Protein AF-A0A0Q8EAQ7-F1 (afdb_monomer_lite)

Secondary structure (DSSP, 8-state):
---TTTTS-TTTHHHHHHHHHHHHHHHHHHHHHHHHHHH--EEEESSTT--EEEEPPHHHHHHHHHHHHHHHHHHHHHHHHHHHHHHHHHHHHHHHHHHHHHHHHHHHHHHHHHHHHHHHHHHHHHHHHHHHHHSHHHHHHHHHHHHHHHHHHHHHHHHHHHHHHHHHHHHHHHHHHHHHHHHHHSHHHHHHHHHHHT-SEEEEEEE-STTHHHHHHHHHHTTEEEEEEEEEEEEEEEEEEE-TTS-EEEEEEEEEEEEEEEEE--

Radius of gyration: 62.24 Å; chains: 1; bounding box: 119×48×146 Å

Sequence (266 aa):
MPRLFARLPVSLHGPALKALIALAVLCSFTALILLTVFFNRTESTGHLWWKETKEIPFSERRPYLVACVGSALAAVTFLIGALELVVTRASQRRADQRRRDEAMTALWRQEQEVAEAHQRHQMEQAEAQRRWELSPAGQAARQAEAAEAQWRREVEYAEAQRRHQLEIAQRAEREAGEARLRWEQSTAGQAALAYGRGDRYFSIELLVDGDLAHHLNDIAKAGWLEESVGGRRHKKTAIQRPLDDGSHEVMRETFEYRTYLFRRNV

Foldseek 3Di:
DPLPCLPPDPVCLVVLLVVLQVLLVVLQVLLVVLVVVLPPQWDFDDDDPDTDTDGDDNVVSVVSNVSSVVSNVSSVVSVVNSVSSVVSVVVVVVVVVVVVVVVVVVVVVVVVVVVVVVVVVVVVVVVVVVVCCPDPNVVVVVVVVVVVVVVVVVVVVVVVVVVVVVVVVVVVVVVVVVVVVVLCPALLNVLLVCVVVVHQKDKDKDWPDPCVVVSVVSSVVSQWDWDDKDDKDKDWDWDWDADPVRDTDTDIDIIIIIMTMTGGHD

pLDDT: mean 89.45, std 8.96, range [52.0, 97.56]

Structure (mmCIF, N/CA/C/O backbone):
data_AF-A0A0Q8EAQ7-F1
#
_entry.id   AF-A0A0Q8EAQ7-F1
#
loop_
_atom_site.group_PDB
_atom_site.id
_atom_site.type_symbol
_atom_site.label_atom_id
_atom_site.label_alt_id
_atom_site.label_comp_id
_atom_site.label_asym_id
_atom_site.label_entity_id
_atom_site.label_seq_id
_atom_site.pdbx_PDB_ins_code
_atom_site.Cartn_x
_atom_site.Cartn_y
_atom_site.Cartn_z
_atom_site.occupancy
_atom_site.B_iso_or_equiv
_atom_site.auth_seq_id
_atom_site.auth_comp_id
_atom_site.auth_asym_id
_atom_site.auth_atom_id
_atom_site.pdbx_PDB_model_num
ATOM 1 N N . MET A 1 1 ? 26.805 11.973 -56.424 1.00 52.00 1 MET A N 1
ATOM 2 C CA . MET A 1 1 ? 27.618 10.763 -56.189 1.00 52.00 1 MET A CA 1
ATOM 3 C C . MET A 1 1 ? 26.696 9.551 -56.175 1.00 52.00 1 MET A C 1
ATOM 5 O O . MET A 1 1 ? 25.686 9.609 -55.473 1.00 52.00 1 MET A O 1
ATOM 9 N N . PRO A 1 2 ? 26.945 8.522 -57.004 1.00 56.94 2 PRO A N 1
ATOM 10 C CA . PRO A 1 2 ? 26.161 7.290 -56.987 1.00 56.94 2 PRO A CA 1
ATOM 11 C C . PRO A 1 2 ? 26.288 6.638 -55.607 1.00 56.94 2 PRO A C 1
ATOM 13 O O . PRO A 1 2 ? 27.385 6.304 -55.181 1.00 56.94 2 PRO A O 1
ATOM 16 N N . ARG A 1 3 ? 25.171 6.482 -54.887 1.00 66.81 3 ARG A N 1
ATOM 17 C CA . ARG A 1 3 ? 25.163 5.886 -53.542 1.00 66.81 3 ARG A CA 1
ATOM 18 C C . ARG A 1 3 ? 25.316 4.368 -53.638 1.00 66.81 3 ARG A C 1
ATOM 20 O O . ARG A 1 3 ? 24.339 3.633 -53.494 1.00 66.81 3 ARG A O 1
ATOM 27 N N . LEU A 1 4 ? 26.536 3.902 -53.887 1.00 70.19 4 LEU A N 1
ATOM 28 C CA . LEU A 1 4 ? 26.853 2.478 -54.046 1.00 70.19 4 LEU A CA 1
ATOM 29 C C . LEU A 1 4 ? 26.485 1.661 -52.796 1.00 70.19 4 LEU A C 1
ATOM 31 O O . LEU A 1 4 ? 26.048 0.519 -52.905 1.00 70.19 4 LEU A O 1
ATOM 35 N N . PHE A 1 5 ? 26.556 2.274 -51.612 1.00 71.75 5 PHE A N 1
ATOM 36 C CA . PHE A 1 5 ? 26.286 1.607 -50.335 1.00 71.75 5 PHE A CA 1
ATOM 37 C C . PHE A 1 5 ? 24.862 1.799 -49.788 1.00 71.75 5 PHE A C 1
ATOM 39 O O . PHE A 1 5 ? 24.554 1.300 -48.706 1.00 71.75 5 PHE A O 1
ATOM 46 N N . ALA A 1 6 ? 23.955 2.462 -50.520 1.00 68.25 6 ALA A N 1
ATOM 47 C CA . ALA A 1 6 ? 22.588 2.719 -50.038 1.00 68.25 6 ALA A CA 1
ATOM 48 C C . ALA A 1 6 ? 21.741 1.449 -49.838 1.00 68.25 6 ALA A C 1
ATOM 50 O O . ALA A 1 6 ? 20.752 1.488 -49.111 1.00 68.25 6 ALA A O 1
ATOM 51 N N . ARG A 1 7 ? 22.114 0.334 -50.478 1.00 78.94 7 ARG A N 1
ATOM 52 C CA . ARG A 1 7 ? 21.390 -0.947 -50.405 1.00 78.94 7 ARG A CA 1
ATOM 53 C C . ARG A 1 7 ? 21.986 -1.943 -49.408 1.00 78.94 7 ARG A C 1
ATOM 55 O O . ARG A 1 7 ? 21.438 -3.028 -49.249 1.00 78.94 7 ARG A O 1
ATOM 62 N N . LEU A 1 8 ? 23.097 -1.607 -48.748 1.00 80.81 8 LEU A N 1
ATOM 63 C CA . LEU A 1 8 ? 23.695 -2.500 -47.757 1.00 80.81 8 LEU A CA 1
ATOM 64 C C . LEU A 1 8 ? 22.806 -2.519 -46.493 1.00 80.81 8 LEU A C 1
ATOM 66 O O . LEU A 1 8 ? 22.441 -1.439 -46.016 1.00 80.81 8 LEU A O 1
ATOM 70 N N . PRO A 1 9 ? 22.457 -3.684 -45.915 1.00 84.25 9 PRO A N 1
ATOM 71 C CA . PRO A 1 9 ? 21.703 -3.736 -44.663 1.00 84.25 9 PRO A CA 1
ATOM 72 C C . PRO A 1 9 ? 22.503 -3.121 -43.504 1.00 84.25 9 PRO A C 1
ATOM 74 O O . PRO A 1 9 ? 23.721 -3.289 -43.413 1.00 84.25 9 PRO A O 1
ATOM 77 N N . VAL A 1 10 ? 21.809 -2.426 -42.595 1.00 80.25 10 VAL A N 1
ATOM 78 C CA . VAL A 1 10 ? 22.412 -1.647 -41.489 1.00 80.25 10 VAL A CA 1
ATOM 79 C C . VAL A 1 10 ? 23.309 -2.505 -40.586 1.00 80.25 10 VAL A C 1
ATOM 81 O O . VAL A 1 10 ? 24.336 -2.026 -40.093 1.00 80.25 10 VAL A O 1
ATOM 84 N N . SER A 1 11 ? 22.968 -3.788 -40.427 1.00 85.62 11 SER A N 1
ATOM 85 C CA . SER A 1 11 ? 23.756 -4.777 -39.680 1.00 85.62 11 SER A CA 1
ATOM 86 C C . SER A 1 11 ? 25.169 -4.962 -40.247 1.00 85.62 11 SER A C 1
ATOM 88 O O . SER A 1 11 ? 26.123 -5.122 -39.487 1.00 85.62 11 SER A O 1
ATOM 90 N N . LEU A 1 12 ? 25.333 -4.862 -41.570 1.00 87.81 12 LEU A N 1
ATOM 91 C CA . LEU A 1 12 ? 26.612 -5.067 -42.253 1.00 87.81 12 LEU A CA 1
ATOM 92 C C . LEU A 1 12 ? 27.444 -3.795 -42.389 1.00 87.81 12 LEU A C 1
ATOM 94 O O . LEU A 1 12 ? 28.642 -3.879 -42.652 1.00 87.81 12 LEU A O 1
ATOM 98 N N . HIS A 1 13 ? 26.872 -2.613 -42.147 1.00 86.19 13 HIS A N 1
ATOM 99 C CA . HIS A 1 13 ? 27.626 -1.359 -42.255 1.00 86.19 13 HIS A CA 1
ATOM 100 C C . HIS A 1 13 ? 28.808 -1.295 -41.266 1.00 86.19 13 HIS A C 1
ATOM 102 O O . HIS A 1 13 ? 29.759 -0.552 -41.474 1.00 86.19 13 HIS A O 1
ATOM 108 N N . GLY A 1 14 ? 28.748 -2.026 -40.147 1.00 86.81 14 GLY A N 1
ATOM 109 C CA . GLY A 1 14 ? 29.775 -1.985 -39.097 1.00 86.81 14 GLY A CA 1
ATOM 110 C C . GLY A 1 14 ? 31.016 -2.755 -39.516 1.00 86.81 14 GLY A C 1
ATOM 111 O O . GLY A 1 14 ? 32.093 -2.161 -39.583 1.00 86.81 14 GLY A O 1
ATOM 112 N N . PRO A 1 15 ? 30.852 -4.046 -39.845 1.00 92.62 15 PRO A N 1
ATOM 113 C CA . PRO A 1 15 ? 31.896 -4.843 -40.470 1.00 92.62 15 PRO A CA 1
ATOM 114 C C . PRO A 1 15 ? 32.434 -4.207 -41.758 1.00 92.62 15 PRO A C 1
ATOM 116 O O . PRO A 1 15 ? 33.647 -4.111 -41.909 1.00 92.62 15 PRO A O 1
ATOM 119 N N . ALA A 1 16 ? 31.562 -3.690 -42.635 1.00 91.00 16 ALA A N 1
ATOM 120 C CA . ALA A 1 16 ? 31.977 -3.063 -43.891 1.00 91.00 16 ALA A CA 1
ATOM 121 C C . ALA A 1 16 ? 32.848 -1.817 -43.672 1.00 91.00 16 ALA A C 1
ATOM 123 O O . ALA A 1 16 ? 33.877 -1.674 -44.325 1.00 91.00 16 ALA A O 1
ATOM 124 N N . LEU A 1 17 ? 32.498 -0.948 -42.714 1.00 92.56 17 LEU A N 1
ATOM 125 C CA . LEU A 1 17 ? 33.321 0.217 -42.378 1.00 92.56 17 LEU A CA 1
ATOM 126 C C . LEU A 1 17 ? 34.715 -0.200 -41.892 1.00 92.56 17 LEU A C 1
ATOM 128 O O . LEU A 1 17 ? 35.715 0.352 -42.342 1.00 92.56 17 LEU A O 1
ATOM 132 N N . LYS A 1 18 ? 34.784 -1.191 -40.993 1.00 92.38 18 LYS A N 1
ATOM 133 C CA . LYS A 1 18 ? 36.058 -1.708 -40.473 1.00 92.38 18 LYS A CA 1
ATOM 134 C C . LYS A 1 18 ? 36.907 -2.319 -41.587 1.00 92.38 18 LYS A C 1
ATOM 136 O O . LYS A 1 18 ? 38.102 -2.054 -41.638 1.00 92.38 18 LYS A O 1
ATOM 141 N N . ALA A 1 19 ? 36.288 -3.086 -42.484 1.00 94.69 19 ALA A N 1
ATOM 142 C CA . ALA A 1 19 ? 36.965 -3.695 -43.623 1.00 94.69 19 ALA A CA 1
ATOM 143 C C . ALA A 1 19 ? 37.518 -2.639 -44.590 1.00 94.69 19 ALA A C 1
ATOM 145 O O . ALA A 1 19 ? 38.682 -2.720 -44.965 1.00 94.69 19 ALA A O 1
ATOM 146 N N . LEU A 1 20 ? 36.730 -1.615 -44.938 1.00 93.44 20 LEU A N 1
ATOM 147 C CA . LEU A 1 20 ? 37.176 -0.525 -45.815 1.00 93.44 20 LEU A CA 1
ATOM 148 C C . LEU A 1 20 ? 38.347 0.258 -45.211 1.00 93.44 20 LEU A C 1
ATOM 150 O O . LEU A 1 20 ? 39.316 0.538 -45.910 1.00 93.44 20 LEU A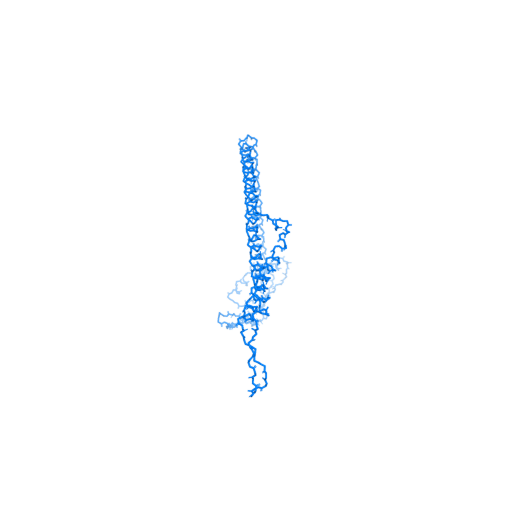 O 1
ATOM 154 N N . ILE A 1 21 ? 38.297 0.567 -43.912 1.00 94.31 21 ILE A N 1
ATOM 155 C CA . ILE A 1 21 ? 39.401 1.249 -43.220 1.00 94.31 21 ILE A CA 1
ATOM 156 C C . ILE A 1 21 ? 40.645 0.352 -43.170 1.00 94.31 21 ILE A C 1
ATOM 158 O O . ILE A 1 21 ? 41.741 0.822 -43.462 1.00 94.31 21 ILE A O 1
ATOM 162 N N . ALA A 1 22 ? 40.492 -0.935 -42.846 1.00 95.12 22 ALA A N 1
ATOM 163 C CA . ALA A 1 22 ? 41.610 -1.876 -42.807 1.00 95.12 22 ALA A CA 1
ATOM 164 C C . ALA A 1 22 ? 42.276 -2.034 -44.184 1.00 95.12 22 ALA A C 1
ATOM 166 O O . ALA A 1 22 ? 43.502 -2.007 -44.275 1.00 95.12 22 ALA A O 1
ATOM 167 N N . LEU A 1 23 ? 41.480 -2.131 -45.255 1.00 95.25 23 LEU A N 1
ATOM 168 C CA . LEU A 1 23 ? 41.977 -2.173 -46.631 1.00 95.25 23 LEU A CA 1
ATOM 169 C C . LEU A 1 23 ? 42.678 -0.870 -47.023 1.00 95.25 23 LEU A C 1
ATOM 171 O O . LEU A 1 23 ? 43.742 -0.923 -47.632 1.00 95.25 23 LEU A O 1
ATOM 175 N N . ALA A 1 24 ? 42.141 0.290 -46.634 1.00 95.81 24 ALA A N 1
ATOM 176 C CA . ALA A 1 24 ? 42.798 1.572 -46.872 1.00 95.81 24 ALA A CA 1
ATOM 177 C C . ALA A 1 24 ? 44.178 1.635 -46.198 1.00 95.81 24 ALA A C 1
ATOM 179 O O . ALA A 1 24 ? 45.159 1.972 -46.854 1.00 95.81 24 ALA A O 1
ATOM 180 N N . VAL A 1 25 ? 44.266 1.246 -44.919 1.00 96.12 25 VAL A N 1
ATOM 181 C CA . VAL A 1 25 ? 45.530 1.206 -44.163 1.00 96.12 25 VAL A CA 1
ATOM 182 C C . VAL A 1 25 ? 46.522 0.235 -44.799 1.00 96.12 25 VAL A C 1
ATOM 184 O O . VAL A 1 25 ? 47.689 0.588 -44.973 1.00 96.12 25 VAL A O 1
ATOM 187 N N . LEU A 1 26 ? 46.065 -0.958 -45.191 1.00 97.19 26 LEU A N 1
ATOM 188 C CA . LEU A 1 26 ? 46.902 -1.949 -45.861 1.00 97.19 26 LEU A CA 1
ATOM 189 C C . LEU A 1 26 ? 47.455 -1.399 -47.182 1.00 97.19 26 LEU A C 1
ATOM 191 O O . LEU A 1 26 ? 48.662 -1.441 -47.393 1.00 97.19 26 LEU A O 1
ATOM 195 N N . CYS A 1 27 ? 46.607 -0.811 -48.030 1.00 96.12 27 CYS A N 1
ATOM 196 C CA . CYS A 1 27 ? 47.028 -0.199 -49.290 1.00 96.12 27 CYS A CA 1
ATOM 197 C C . CYS A 1 27 ? 48.006 0.968 -49.082 1.00 96.12 27 CYS A C 1
ATOM 199 O O . CYS A 1 27 ? 48.979 1.081 -49.827 1.00 96.12 27 CYS A O 1
ATOM 201 N N . SER A 1 28 ? 47.795 1.811 -48.065 1.00 95.19 28 SER A N 1
ATOM 202 C CA . SER A 1 28 ? 48.735 2.882 -47.708 1.00 95.19 28 SER A CA 1
ATOM 203 C C . SER A 1 28 ? 50.090 2.332 -47.258 1.00 95.19 28 SER A C 1
ATOM 205 O O . SER A 1 28 ? 51.129 2.849 -47.668 1.00 95.19 28 SER A O 1
ATOM 207 N N . PHE A 1 29 ? 50.097 1.266 -46.457 1.00 96.50 29 PHE A N 1
ATOM 208 C CA . PHE A 1 29 ? 51.324 0.612 -46.010 1.00 96.50 29 PHE A CA 1
ATOM 209 C C . PHE A 1 29 ? 52.072 -0.054 -47.173 1.00 96.50 29 PHE A C 1
ATOM 211 O O . PHE A 1 29 ? 53.280 0.128 -47.317 1.00 96.50 29 PHE A O 1
ATOM 218 N N . THR A 1 30 ? 51.354 -0.750 -48.059 1.00 95.25 30 THR A N 1
ATOM 219 C CA . THR A 1 30 ? 51.919 -1.319 -49.289 1.00 95.25 30 THR A CA 1
ATOM 220 C C . THR A 1 30 ? 52.513 -0.232 -50.184 1.00 95.25 30 THR A C 1
ATOM 222 O O . THR A 1 30 ? 53.635 -0.391 -50.658 1.00 95.25 30 THR A O 1
ATOM 225 N N . ALA A 1 31 ? 51.818 0.895 -50.374 1.00 94.62 31 ALA A N 1
ATOM 226 C CA . ALA A 1 31 ? 52.345 2.027 -51.134 1.00 94.62 31 ALA A CA 1
ATOM 227 C C . ALA A 1 31 ? 53.654 2.558 -50.525 1.00 94.62 31 ALA A C 1
ATOM 229 O O . ALA A 1 31 ? 54.610 2.804 -51.255 1.00 94.62 31 ALA A O 1
ATOM 230 N N . LEU A 1 32 ? 53.734 2.662 -49.194 1.00 94.94 32 LEU A N 1
ATOM 231 C CA . LEU A 1 32 ? 54.936 3.121 -48.496 1.00 94.94 32 LEU A CA 1
ATOM 232 C C . LEU A 1 32 ? 56.124 2.163 -48.676 1.00 94.94 32 LEU A C 1
ATOM 234 O O . LEU A 1 32 ? 57.232 2.628 -48.930 1.00 94.94 32 LEU A O 1
ATOM 238 N N . ILE A 1 33 ? 55.901 0.845 -48.609 1.00 94.81 33 ILE A N 1
ATOM 239 C CA . ILE A 1 33 ? 56.945 -0.161 -48.881 1.00 94.81 33 ILE A CA 1
ATOM 240 C C . ILE A 1 33 ? 57.416 -0.082 -50.337 1.00 94.81 33 ILE A C 1
ATOM 242 O O . ILE A 1 33 ? 58.610 -0.105 -50.618 1.00 94.81 33 ILE A O 1
ATOM 246 N N . LEU A 1 34 ? 56.489 0.022 -51.289 1.00 93.56 34 LEU A N 1
ATOM 247 C CA . LEU A 1 34 ? 56.844 0.123 -52.706 1.00 93.56 34 LEU A CA 1
ATOM 248 C C . LEU A 1 34 ? 57.635 1.401 -52.995 1.00 93.56 34 LEU A C 1
ATOM 250 O O . LEU A 1 34 ? 58.566 1.388 -53.799 1.00 93.56 34 LEU A O 1
ATOM 254 N N . LEU A 1 35 ? 57.300 2.490 -52.303 1.00 93.31 35 LEU A N 1
ATOM 255 C CA . LEU A 1 35 ? 58.018 3.752 -52.389 1.00 93.31 35 LEU A CA 1
ATOM 256 C C . LEU A 1 35 ? 59.444 3.633 -51.833 1.00 93.31 35 LEU A C 1
ATOM 258 O O . LEU A 1 35 ? 60.382 4.107 -52.473 1.00 93.31 35 LEU A O 1
ATOM 262 N N . THR A 1 36 ? 59.637 2.979 -50.681 1.00 92.50 36 THR A N 1
ATOM 263 C CA . THR A 1 36 ? 60.983 2.761 -50.123 1.00 92.50 36 THR A CA 1
ATOM 264 C C . THR A 1 36 ? 61.827 1.851 -51.013 1.00 92.50 36 THR A C 1
ATOM 266 O O . THR A 1 36 ? 62.991 2.168 -51.252 1.00 92.50 36 THR A O 1
ATOM 269 N N . VAL A 1 37 ? 61.244 0.789 -51.581 1.00 90.69 37 VAL A N 1
ATOM 270 C CA . VAL A 1 37 ? 61.913 -0.080 -52.569 1.00 90.69 37 VAL A CA 1
ATOM 271 C C . VAL A 1 37 ? 62.300 0.706 -53.823 1.00 90.69 37 VAL A C 1
ATOM 273 O O . VAL A 1 37 ? 63.420 0.577 -54.307 1.00 90.69 37 VAL A O 1
ATOM 276 N N . PHE A 1 38 ? 61.419 1.575 -54.322 1.00 91.25 38 PHE A N 1
ATOM 277 C CA . PHE A 1 38 ? 61.702 2.419 -55.483 1.00 91.25 38 PHE A CA 1
ATOM 278 C C . PHE A 1 38 ? 62.863 3.397 -55.242 1.00 91.25 38 PHE A C 1
ATOM 280 O O . PHE A 1 38 ? 63.720 3.586 -56.114 1.00 91.25 38 PHE A O 1
ATOM 287 N N . PHE A 1 39 ? 62.905 4.023 -54.061 1.00 90.88 39 PHE A N 1
ATOM 288 C CA . PHE A 1 39 ? 63.982 4.941 -53.691 1.00 90.88 39 PHE A CA 1
ATOM 289 C C . PHE A 1 39 ? 65.296 4.238 -53.364 1.00 90.88 39 PHE A C 1
ATOM 291 O O . PHE A 1 39 ? 66.339 4.895 -53.409 1.00 90.88 39 PHE A O 1
ATOM 298 N N . ASN A 1 40 ? 65.279 2.932 -53.091 1.00 88.31 40 ASN A N 1
ATOM 299 C CA . ASN A 1 40 ? 66.499 2.177 -52.881 1.00 88.31 40 ASN A CA 1
ATOM 300 C C . ASN A 1 40 ? 67.255 2.033 -54.211 1.00 88.31 40 ASN A C 1
ATOM 302 O O . ASN A 1 40 ? 66.851 1.306 -55.119 1.00 88.31 40 ASN A O 1
ATOM 306 N N . ARG A 1 41 ? 68.323 2.821 -54.372 1.00 79.75 41 ARG A N 1
ATOM 307 C CA . ARG A 1 41 ? 69.061 2.919 -55.642 1.00 79.75 41 ARG A CA 1
ATOM 308 C C . ARG A 1 41 ? 70.117 1.832 -55.802 1.00 79.75 41 ARG A C 1
ATOM 310 O O . ARG A 1 41 ? 70.576 1.612 -56.921 1.00 79.75 41 ARG A O 1
ATOM 317 N N . THR A 1 42 ? 70.495 1.191 -54.704 1.00 80.50 42 THR A N 1
ATOM 318 C CA . THR A 1 42 ? 71.638 0.292 -54.637 1.00 80.50 42 THR A CA 1
ATOM 319 C C . THR A 1 42 ? 71.247 -1.022 -53.981 1.00 80.50 42 THR A C 1
ATOM 321 O O . THR A 1 42 ? 70.584 -1.057 -52.945 1.00 80.50 42 THR A O 1
ATOM 324 N N . GLU A 1 43 ? 71.694 -2.120 -54.577 1.00 74.69 43 GLU A N 1
ATOM 325 C CA . GLU A 1 43 ? 71.649 -3.432 -53.947 1.00 74.69 43 GLU A CA 1
ATOM 326 C C . GLU A 1 43 ? 73.072 -3.795 -53.527 1.00 74.69 43 GLU A C 1
ATOM 328 O O . GLU A 1 43 ? 74.007 -3.713 -54.327 1.00 74.69 43 GLU A O 1
ATOM 333 N N . SER A 1 44 ? 73.253 -4.138 -52.251 1.00 67.38 44 SER A N 1
ATOM 334 C CA . SER A 1 44 ? 74.539 -4.614 -51.744 1.00 67.38 44 SER A CA 1
ATOM 335 C C . SER A 1 44 ? 74.434 -6.111 -51.490 1.00 67.38 44 SER A C 1
ATOM 337 O O . SER A 1 44 ? 73.807 -6.546 -50.526 1.00 67.38 44 SER A O 1
ATOM 339 N N . THR A 1 45 ? 75.035 -6.902 -52.376 1.00 63.84 45 THR A N 1
ATOM 340 C CA . THR A 1 45 ? 75.085 -8.363 -52.250 1.00 63.84 45 THR A CA 1
ATOM 341 C C . THR A 1 45 ? 76.493 -8.789 -51.827 1.00 63.84 45 THR A C 1
ATOM 343 O O . THR A 1 45 ? 77.488 -8.238 -52.301 1.00 63.84 45 THR A O 1
ATOM 346 N N . GLY A 1 46 ? 76.583 -9.712 -50.860 1.00 54.31 46 GLY A N 1
ATOM 347 C CA . GLY A 1 46 ? 77.852 -10.254 -50.352 1.00 54.31 46 GLY A CA 1
ATOM 348 C C . GLY A 1 46 ? 77.915 -10.444 -48.828 1.00 54.31 46 GLY A C 1
ATOM 349 O O . GLY A 1 46 ? 77.302 -9.698 -48.059 1.00 54.31 46 GLY A O 1
ATOM 350 N N . HIS A 1 47 ? 78.678 -11.445 -48.371 1.00 57.97 47 HIS A N 1
ATOM 351 C CA . HIS A 1 47 ? 78.955 -11.682 -46.949 1.00 57.97 47 HIS A CA 1
ATOM 352 C C . HIS A 1 47 ? 80.027 -10.711 -46.441 1.00 57.97 47 HIS A C 1
ATOM 354 O O . HIS A 1 47 ? 81.141 -10.753 -46.948 1.00 57.97 47 HIS A O 1
ATOM 360 N N . LEU A 1 48 ? 79.658 -9.882 -45.448 1.00 59.62 48 LEU A N 1
ATOM 361 C CA . LEU A 1 48 ? 80.396 -8.948 -44.556 1.00 59.62 48 LEU A CA 1
ATOM 362 C C . LEU A 1 48 ? 81.684 -8.226 -45.031 1.00 59.62 48 LEU A C 1
ATOM 364 O O . LEU A 1 48 ? 81.868 -7.078 -44.646 1.00 59.62 48 LEU A O 1
ATOM 368 N N . TRP A 1 49 ? 82.538 -8.820 -45.859 1.00 54.38 49 TRP A N 1
ATOM 369 C CA . TRP A 1 49 ? 83.887 -8.353 -46.195 1.00 54.38 49 TRP A CA 1
ATOM 370 C C . TRP A 1 49 ? 84.086 -8.090 -47.701 1.00 54.38 49 TRP A C 1
ATOM 372 O O . TRP A 1 49 ? 85.037 -7.413 -48.071 1.00 54.38 49 TRP A O 1
ATOM 382 N N . TRP A 1 50 ? 83.180 -8.569 -48.566 1.00 64.06 50 TRP A N 1
ATOM 383 C CA . TRP A 1 50 ? 83.196 -8.337 -50.020 1.00 64.06 50 TRP A CA 1
ATOM 384 C C . TRP A 1 50 ? 81.783 -7.976 -50.487 1.00 64.06 50 TRP A C 1
ATOM 386 O O . TRP A 1 50 ? 81.017 -8.847 -50.895 1.00 64.06 50 TRP A O 1
ATOM 396 N N . LYS A 1 51 ? 81.391 -6.705 -50.345 1.00 61.62 51 LYS A N 1
ATOM 397 C CA . LYS A 1 51 ? 80.093 -6.220 -50.837 1.00 61.62 51 LYS A CA 1
ATOM 398 C C . LYS A 1 51 ? 80.275 -5.559 -52.195 1.00 61.62 51 LYS A C 1
ATOM 400 O O . LYS A 1 51 ? 80.934 -4.526 -52.291 1.00 61.62 51 LYS A O 1
ATOM 405 N N . GLU A 1 52 ? 79.666 -6.135 -53.223 1.00 70.19 52 GLU A N 1
ATOM 406 C CA . GLU A 1 52 ? 79.546 -5.491 -54.527 1.00 70.19 52 GLU A CA 1
ATOM 407 C C . GLU A 1 52 ? 78.282 -4.621 -54.502 1.00 70.19 52 GLU A C 1
ATOM 409 O O . GLU A 1 52 ? 77.186 -5.105 -54.204 1.00 70.19 52 GLU A O 1
ATOM 414 N N . THR A 1 53 ? 78.438 -3.318 -54.746 1.00 75.75 53 THR A N 1
ATOM 415 C CA . THR A 1 53 ? 77.303 -2.390 -54.842 1.00 75.75 53 THR A CA 1
ATOM 416 C C . THR A 1 53 ? 76.926 -2.258 -56.309 1.00 75.75 53 THR A C 1
ATOM 418 O O . THR A 1 53 ? 77.704 -1.704 -57.085 1.00 75.75 53 THR A O 1
ATOM 421 N N . LYS A 1 54 ? 75.747 -2.756 -56.696 1.00 82.06 54 LYS A N 1
ATOM 422 C CA . LYS A 1 54 ? 75.210 -2.577 -58.053 1.00 82.06 54 LYS A CA 1
ATOM 423 C C . LYS A 1 54 ? 74.104 -1.528 -58.039 1.00 82.06 54 LYS A C 1
ATOM 425 O O . LYS A 1 54 ? 73.227 -1.546 -57.172 1.00 82.06 54 LYS A O 1
ATOM 430 N N . GLU A 1 55 ? 74.157 -0.599 -58.992 1.00 84.94 55 GLU A N 1
ATOM 431 C CA . GLU A 1 55 ? 73.059 0.335 -59.235 1.00 84.94 55 GLU A CA 1
ATOM 432 C C . GLU A 1 55 ? 71.955 -0.369 -60.025 1.00 84.94 55 GLU A C 1
ATOM 434 O O . GLU A 1 55 ? 72.191 -0.901 -61.109 1.00 84.94 55 GLU A O 1
ATOM 439 N N . ILE A 1 56 ? 70.736 -0.358 -59.490 1.00 85.62 56 ILE A N 1
ATOM 440 C CA . ILE A 1 56 ? 69.581 -0.974 -60.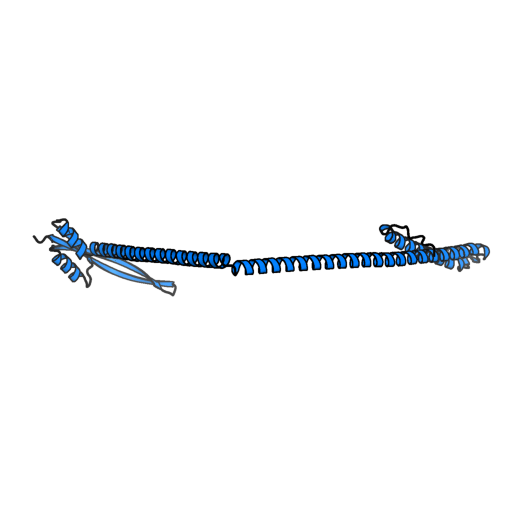155 1.00 85.62 56 ILE A CA 1
ATOM 441 C C . ILE A 1 56 ? 69.118 -0.035 -61.279 1.00 85.62 56 ILE A C 1
ATOM 443 O O . ILE A 1 56 ? 68.836 1.135 -60.998 1.00 85.62 56 ILE A O 1
ATOM 447 N N . PRO A 1 57 ? 68.968 -0.465 -62.543 1.00 89.38 57 PRO A N 1
ATOM 448 C CA . PRO A 1 57 ? 68.518 0.425 -63.609 1.00 89.38 57 PRO A CA 1
ATOM 449 C C . PRO A 1 57 ? 67.084 0.926 -63.364 1.00 89.38 57 PRO A C 1
ATOM 451 O O . PRO A 1 57 ? 66.236 0.260 -62.772 1.00 89.38 57 PRO A O 1
ATOM 454 N N . PHE A 1 58 ? 66.777 2.139 -63.828 1.00 86.38 58 PHE A N 1
ATOM 455 C CA . PHE A 1 58 ? 65.468 2.762 -63.590 1.00 86.38 58 PHE A CA 1
ATOM 456 C C . PHE A 1 58 ? 64.295 1.969 -64.199 1.00 86.38 58 PHE A C 1
ATOM 458 O O . PHE A 1 58 ? 63.198 1.979 -63.648 1.00 86.38 58 PHE A O 1
ATOM 465 N N . SER A 1 59 ? 64.502 1.276 -65.325 1.00 90.62 59 SER A N 1
ATOM 466 C CA . SER A 1 59 ? 63.493 0.415 -65.972 1.00 90.62 59 SER A CA 1
ATOM 467 C C . SER A 1 59 ? 62.948 -0.670 -65.048 1.00 90.62 59 SER A C 1
ATOM 469 O O . SER A 1 59 ? 61.746 -0.915 -65.066 1.00 90.62 59 SER A O 1
ATOM 471 N N . GLU A 1 60 ? 63.798 -1.252 -64.205 1.00 89.50 60 GLU A N 1
ATOM 472 C CA . GLU A 1 60 ? 63.414 -2.286 -63.237 1.00 89.50 60 GLU A CA 1
ATOM 473 C C . GLU A 1 60 ? 62.694 -1.699 -62.018 1.00 89.50 60 GLU A C 1
ATOM 475 O O . GLU A 1 60 ? 61.898 -2.377 -61.375 1.00 89.50 60 GLU A O 1
ATOM 480 N N . ARG A 1 61 ? 62.907 -0.408 -61.731 1.00 88.69 61 ARG A N 1
ATOM 481 C CA . ARG A 1 61 ? 62.265 0.295 -60.612 1.00 88.69 61 ARG A CA 1
ATOM 482 C C . ARG A 1 61 ? 60.879 0.857 -60.956 1.00 88.69 61 ARG A C 1
ATOM 484 O O . ARG A 1 61 ? 60.029 0.984 -60.076 1.00 88.69 61 ARG A O 1
ATOM 491 N N . ARG A 1 62 ? 60.609 1.160 -62.234 1.00 91.94 62 ARG A N 1
ATOM 492 C CA . ARG A 1 62 ? 59.327 1.731 -62.708 1.00 91.94 62 ARG A CA 1
ATOM 493 C C . ARG A 1 62 ? 58.070 0.953 -62.275 1.00 91.94 62 ARG A C 1
ATOM 495 O O . ARG A 1 62 ? 57.119 1.620 -61.865 1.00 91.94 62 ARG A O 1
ATOM 502 N N . PRO A 1 63 ? 58.019 -0.394 -62.321 1.00 94.62 63 PRO A N 1
ATOM 503 C CA . PRO A 1 63 ? 56.837 -1.141 -61.891 1.00 94.62 63 PRO A CA 1
ATOM 504 C C . PRO A 1 63 ? 56.434 -0.861 -60.437 1.00 94.62 63 PRO A C 1
ATOM 506 O O . PRO A 1 63 ? 55.244 -0.737 -60.154 1.00 94.62 63 PRO A O 1
ATOM 509 N N . TYR A 1 64 ? 57.402 -0.672 -59.530 1.00 91.12 64 TYR A N 1
ATOM 510 C CA . TYR A 1 64 ? 57.125 -0.353 -58.123 1.00 91.12 64 TYR A CA 1
ATOM 511 C C . TYR A 1 64 ? 56.481 1.024 -57.961 1.00 91.12 64 TYR A C 1
ATOM 513 O O . TYR A 1 64 ? 55.566 1.180 -57.156 1.00 91.12 64 TYR A O 1
ATOM 521 N N . LEU A 1 65 ? 56.893 2.009 -58.765 1.00 91.56 65 LEU A N 1
ATOM 522 C CA . LEU A 1 65 ? 56.276 3.335 -58.763 1.00 91.56 65 LEU A CA 1
ATOM 523 C C . LEU A 1 65 ? 54.824 3.278 -59.257 1.00 91.56 65 LEU A C 1
ATOM 525 O O . LEU A 1 65 ? 53.940 3.868 -58.638 1.00 91.56 65 LEU A O 1
ATOM 529 N N . VAL A 1 66 ? 54.558 2.533 -60.335 1.00 95.00 66 VAL A N 1
ATOM 530 C CA . VAL A 1 66 ? 53.193 2.348 -60.859 1.00 95.00 66 VAL A CA 1
ATOM 531 C C . VAL A 1 66 ? 52.311 1.632 -59.833 1.00 95.00 66 VAL A C 1
ATOM 533 O O . VAL A 1 66 ? 51.200 2.084 -59.556 1.00 95.00 66 VAL A O 1
ATOM 536 N N . ALA A 1 67 ? 52.816 0.564 -59.208 1.00 93.12 67 ALA A N 1
ATOM 537 C CA . ALA A 1 67 ? 52.107 -0.156 -58.153 1.00 93.12 67 ALA A CA 1
ATOM 538 C C . ALA A 1 67 ? 51.874 0.713 -56.901 1.00 93.12 67 ALA A C 1
ATOM 540 O O . ALA A 1 67 ? 50.812 0.623 -56.282 1.00 93.12 67 ALA A O 1
ATOM 541 N N . CYS A 1 68 ? 52.819 1.594 -56.554 1.00 93.88 68 CYS A N 1
ATOM 542 C CA . CYS A 1 68 ? 52.676 2.568 -55.472 1.00 93.88 68 CYS A CA 1
ATOM 543 C C . CYS A 1 68 ? 51.530 3.546 -55.756 1.00 93.88 68 CYS A C 1
ATOM 545 O O . CYS A 1 68 ? 50.655 3.727 -54.909 1.00 93.88 68 CYS A O 1
ATOM 547 N N . VAL A 1 69 ? 51.492 4.139 -56.954 1.00 94.94 69 VAL A N 1
ATOM 548 C CA . VAL A 1 69 ? 50.412 5.053 -57.362 1.00 94.94 69 VAL A CA 1
ATOM 549 C C . VAL A 1 69 ? 49.065 4.328 -57.380 1.00 94.94 69 VAL A C 1
ATOM 551 O O . VAL A 1 69 ? 48.091 4.839 -56.830 1.00 94.94 69 VAL A O 1
ATOM 554 N N . GLY A 1 70 ? 49.008 3.114 -57.937 1.00 95.75 70 GLY A N 1
ATOM 555 C CA . GLY A 1 70 ? 47.793 2.295 -57.935 1.00 95.75 70 GLY A CA 1
ATOM 556 C C . GLY A 1 70 ? 47.286 1.986 -56.521 1.00 95.75 70 GLY A C 1
ATOM 557 O O . GLY A 1 70 ? 46.101 2.155 -56.237 1.00 95.75 70 GLY A O 1
ATOM 558 N N . SER A 1 71 ? 48.189 1.616 -55.609 1.00 94.25 71 SER A N 1
ATOM 559 C CA . SER A 1 71 ? 47.858 1.335 -54.204 1.00 94.25 71 SER A CA 1
ATOM 560 C C . SER A 1 71 ? 47.388 2.590 -53.462 1.00 94.25 71 SER A C 1
ATOM 562 O O . SER A 1 71 ? 46.430 2.529 -52.691 1.00 94.25 71 SER A O 1
ATOM 564 N N . ALA A 1 72 ? 48.005 3.745 -53.727 1.00 93.81 72 ALA A N 1
ATOM 565 C CA . ALA A 1 72 ? 47.588 5.020 -53.150 1.00 93.81 72 ALA A CA 1
ATOM 566 C C . ALA A 1 72 ? 46.183 5.428 -53.625 1.00 93.81 72 ALA A C 1
ATOM 568 O O . ALA A 1 72 ? 45.345 5.815 -52.809 1.00 93.81 72 ALA A O 1
ATOM 569 N N . LEU A 1 73 ? 45.891 5.281 -54.921 1.00 95.31 73 LEU A N 1
ATOM 570 C CA . LEU A 1 73 ? 44.557 5.543 -55.468 1.00 95.31 73 LEU A CA 1
ATOM 571 C C . LEU A 1 73 ? 43.507 4.601 -54.864 1.00 95.31 73 LEU A C 1
ATOM 573 O O . LEU A 1 73 ? 42.446 5.065 -54.444 1.00 95.31 73 LEU A O 1
ATOM 577 N N . ALA A 1 74 ? 43.817 3.307 -54.734 1.00 94.81 74 ALA A N 1
ATOM 578 C CA . ALA A 1 74 ? 42.937 2.344 -54.075 1.00 94.81 74 ALA A CA 1
ATOM 579 C C . ALA A 1 74 ? 42.637 2.748 -52.618 1.00 94.81 74 ALA A C 1
ATOM 581 O O . ALA A 1 74 ? 41.471 2.788 -52.219 1.00 94.81 74 ALA A O 1
ATOM 582 N N . ALA A 1 75 ? 43.655 3.152 -51.848 1.00 94.88 75 ALA A N 1
ATOM 583 C CA . ALA A 1 75 ? 43.476 3.626 -50.474 1.00 94.88 75 ALA A CA 1
ATOM 584 C C . ALA A 1 75 ? 42.513 4.825 -50.391 1.00 94.88 75 ALA A C 1
ATOM 586 O O . ALA A 1 75 ? 41.596 4.825 -49.567 1.00 94.88 75 ALA A O 1
ATOM 587 N N . VAL A 1 76 ? 42.659 5.811 -51.284 1.00 95.06 76 VAL A N 1
ATOM 588 C CA . VAL A 1 76 ? 41.754 6.971 -51.349 1.00 95.06 76 VAL A CA 1
ATOM 589 C C . VAL A 1 76 ? 40.322 6.537 -51.673 1.00 95.06 76 VAL A C 1
ATOM 591 O O . VAL A 1 76 ? 39.386 6.998 -51.019 1.00 95.06 76 VAL A O 1
ATOM 594 N N . THR A 1 77 ? 40.123 5.614 -52.620 1.00 93.75 77 THR A N 1
ATOM 595 C CA . THR A 1 77 ? 38.770 5.124 -52.948 1.00 93.75 77 THR A CA 1
ATOM 596 C C . THR A 1 77 ? 38.101 4.400 -51.777 1.00 93.75 77 THR A C 1
ATOM 598 O O . THR A 1 77 ? 36.916 4.623 -51.522 1.00 93.75 77 THR A O 1
ATOM 601 N N . PHE A 1 78 ? 38.850 3.604 -51.003 1.00 94.50 78 PHE A N 1
ATOM 602 C CA . PHE A 1 78 ? 38.323 2.955 -49.801 1.00 94.50 78 PHE A CA 1
ATOM 603 C C . PHE A 1 78 ? 37.948 3.964 -48.709 1.00 94.50 78 PHE A C 1
ATOM 605 O O . PHE A 1 78 ? 36.904 3.808 -48.073 1.00 94.50 78 PHE A O 1
ATOM 612 N N . LEU A 1 79 ? 38.739 5.028 -48.528 1.00 93.25 79 LEU A N 1
ATOM 613 C CA . LEU A 1 79 ? 38.422 6.107 -47.586 1.00 93.25 79 LEU A CA 1
ATOM 614 C C . LEU A 1 79 ? 37.160 6.879 -47.987 1.00 93.25 79 LEU A C 1
ATOM 616 O O . LEU A 1 79 ? 36.323 7.157 -47.128 1.00 93.25 79 LEU A O 1
ATOM 620 N N . ILE A 1 80 ? 36.982 7.177 -49.278 1.00 93.31 80 ILE A N 1
ATOM 621 C CA . ILE A 1 80 ? 35.753 7.806 -49.788 1.00 93.31 80 ILE A CA 1
ATOM 622 C C . ILE A 1 80 ? 34.543 6.903 -49.504 1.00 93.31 80 ILE A C 1
ATOM 624 O O . ILE A 1 80 ? 33.544 7.373 -48.960 1.00 93.31 80 ILE A O 1
ATOM 628 N N . GLY A 1 81 ? 34.649 5.598 -49.782 1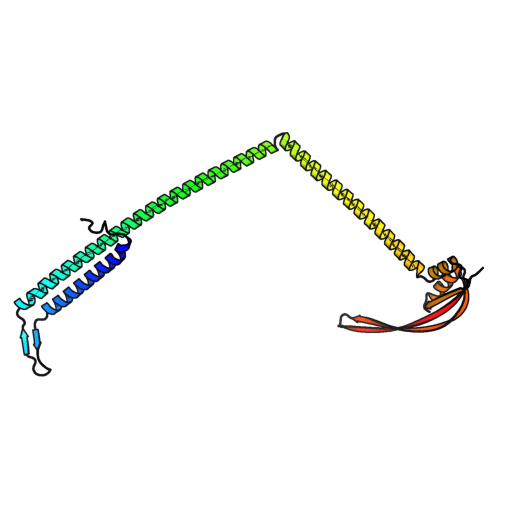.00 90.88 81 GLY A N 1
ATOM 629 C CA . GLY A 1 81 ? 33.585 4.635 -49.476 1.00 90.88 81 GLY A CA 1
ATOM 630 C C . GLY A 1 81 ? 33.255 4.551 -47.979 1.00 90.88 81 GLY A C 1
ATOM 631 O O . GLY A 1 81 ? 32.084 4.512 -47.597 1.00 90.88 81 GLY A O 1
ATOM 632 N N . ALA A 1 82 ? 34.272 4.588 -47.112 1.00 92.06 82 ALA A N 1
ATOM 633 C CA . ALA A 1 82 ? 34.089 4.626 -45.662 1.00 92.06 82 ALA A CA 1
ATOM 634 C C . ALA A 1 82 ? 33.364 5.906 -45.207 1.00 92.06 82 ALA A C 1
ATOM 636 O O . ALA A 1 82 ? 32.446 5.836 -44.384 1.00 92.06 82 ALA A O 1
ATOM 637 N N . LEU A 1 83 ? 33.727 7.064 -45.768 1.00 91.62 83 LEU A N 1
ATOM 638 C CA . LEU A 1 83 ? 33.090 8.345 -45.465 1.00 91.62 83 LEU A CA 1
ATOM 639 C C . LEU A 1 83 ? 31.612 8.360 -45.883 1.00 91.62 83 LEU A C 1
ATOM 641 O O . LEU A 1 83 ? 30.755 8.750 -45.086 1.00 91.62 83 LEU A O 1
ATOM 645 N N . GLU A 1 84 ? 31.288 7.881 -47.088 1.00 90.88 84 GLU A N 1
ATOM 646 C CA . GLU A 1 84 ? 29.896 7.764 -47.548 1.00 90.88 84 GLU A CA 1
ATOM 647 C C . GLU A 1 84 ? 29.054 6.880 -46.615 1.00 90.88 84 GLU A C 1
ATOM 649 O O . GLU A 1 84 ? 27.902 7.207 -46.302 1.00 90.88 84 GLU A O 1
ATOM 654 N N . LEU A 1 85 ? 29.631 5.780 -46.121 1.00 89.56 85 LEU A N 1
ATOM 655 C CA . LEU A 1 85 ? 28.960 4.870 -45.197 1.00 89.56 85 LEU A CA 1
ATOM 656 C C . LEU A 1 85 ? 28.691 5.534 -43.836 1.00 89.56 85 LEU A C 1
ATOM 658 O O . LEU A 1 85 ? 27.614 5.356 -43.262 1.00 89.56 85 LEU A O 1
ATOM 662 N N . VAL A 1 86 ? 29.626 6.347 -43.333 1.00 90.56 86 VAL A N 1
ATOM 663 C CA . VAL A 1 86 ? 29.450 7.130 -42.096 1.00 90.56 86 VAL A CA 1
ATOM 664 C C . VAL A 1 86 ? 28.336 8.167 -42.248 1.00 90.56 86 VAL A C 1
ATOM 666 O O . VAL A 1 86 ? 27.455 8.244 -41.388 1.00 90.56 86 VAL A O 1
ATOM 669 N N . VAL A 1 87 ? 28.322 8.924 -43.348 1.00 89.00 87 VAL A N 1
ATOM 670 C CA . VAL A 1 87 ? 27.278 9.930 -43.618 1.00 89.00 87 VAL A CA 1
ATOM 671 C C . VAL A 1 87 ? 25.906 9.269 -43.747 1.00 89.00 87 VAL A C 1
ATOM 673 O O . VAL A 1 87 ? 24.929 9.738 -43.157 1.00 89.00 87 VAL A O 1
ATOM 676 N N . THR A 1 88 ? 25.832 8.135 -44.447 1.00 87.44 88 THR A N 1
ATOM 677 C CA . THR A 1 88 ? 24.588 7.370 -44.603 1.00 87.44 88 THR A CA 1
ATOM 678 C C . THR A 1 88 ? 24.065 6.902 -43.245 1.00 87.44 88 THR A C 1
ATOM 680 O O . THR A 1 88 ? 22.903 7.152 -42.920 1.00 87.44 88 THR A O 1
ATOM 683 N N . ARG A 1 89 ? 24.927 6.338 -42.392 1.00 85.75 89 ARG A N 1
ATOM 684 C CA . ARG A 1 89 ? 24.569 5.940 -41.019 1.00 85.75 89 ARG A CA 1
ATOM 685 C C . ARG A 1 89 ? 24.090 7.103 -40.163 1.00 85.75 89 ARG A C 1
ATOM 687 O O . ARG A 1 89 ? 23.112 6.960 -39.434 1.00 85.75 89 ARG A O 1
ATOM 694 N N . ALA A 1 90 ? 24.764 8.247 -40.240 1.00 86.75 90 ALA A N 1
ATOM 695 C CA . ALA A 1 90 ? 24.367 9.438 -39.500 1.00 86.75 90 ALA A CA 1
ATOM 696 C C . ALA A 1 90 ? 22.983 9.938 -39.947 1.00 86.75 90 ALA A C 1
ATOM 698 O O . ALA A 1 90 ? 22.156 10.289 -39.107 1.00 86.75 90 ALA A O 1
ATOM 699 N N . SER A 1 91 ? 22.704 9.915 -41.254 1.00 88.00 91 SER A N 1
ATOM 700 C CA . SER A 1 91 ? 21.398 10.306 -41.795 1.00 88.00 91 SER A CA 1
ATOM 701 C C . SER A 1 91 ? 20.272 9.355 -41.374 1.00 88.00 91 SER A C 1
ATOM 703 O O . SER A 1 91 ? 19.212 9.820 -40.961 1.00 88.00 91 SER A O 1
ATOM 705 N N . GLN A 1 92 ? 20.524 8.041 -41.386 1.00 86.62 92 GLN A N 1
ATOM 706 C CA . GLN A 1 92 ? 19.563 7.027 -40.944 1.00 86.62 92 GLN A CA 1
ATOM 707 C C . GLN A 1 92 ? 19.257 7.166 -39.454 1.00 86.62 92 GLN A C 1
ATOM 709 O O . GLN A 1 92 ? 18.093 7.239 -39.081 1.00 86.62 92 GLN A O 1
ATOM 714 N N . ARG A 1 93 ? 20.284 7.337 -38.609 1.00 87.56 93 ARG A N 1
ATOM 715 C CA . ARG A 1 93 ? 20.092 7.569 -37.168 1.00 87.56 93 ARG A CA 1
ATOM 716 C C . ARG A 1 93 ? 19.232 8.796 -36.881 1.00 87.56 93 ARG A C 1
ATOM 718 O O . ARG A 1 93 ? 18.382 8.734 -36.005 1.00 87.56 93 ARG A O 1
ATOM 725 N N . ARG A 1 94 ? 19.421 9.892 -37.625 1.00 89.19 94 ARG A N 1
ATOM 726 C CA . ARG A 1 94 ? 18.589 11.099 -37.483 1.00 89.19 94 ARG A CA 1
ATOM 727 C C . ARG A 1 94 ? 17.142 10.857 -37.911 1.00 89.19 94 ARG A C 1
ATOM 729 O O . ARG A 1 94 ? 16.235 11.370 -37.268 1.00 89.19 94 ARG A O 1
ATOM 736 N N . ALA A 1 95 ? 16.917 10.095 -38.982 1.00 89.19 95 ALA A N 1
ATOM 737 C CA . ALA A 1 95 ? 15.568 9.739 -39.420 1.00 89.19 95 ALA A CA 1
ATOM 738 C C . ALA A 1 95 ? 14.864 8.829 -38.400 1.00 89.19 95 ALA A C 1
ATOM 740 O O . ALA A 1 95 ? 13.703 9.061 -38.077 1.00 89.19 95 ALA A O 1
ATOM 741 N N . ASP A 1 96 ? 15.579 7.849 -37.847 1.00 88.50 96 ASP A N 1
ATOM 742 C CA . ASP A 1 96 ? 15.057 6.961 -36.807 1.00 88.50 96 ASP A CA 1
ATOM 743 C C . ASP A 1 96 ? 14.772 7.716 -35.505 1.00 88.50 96 ASP A C 1
ATOM 745 O O . ASP A 1 96 ? 13.752 7.467 -34.869 1.00 88.50 96 ASP A O 1
ATOM 749 N N . GLN A 1 97 ? 15.635 8.665 -35.125 1.00 91.12 97 GLN A N 1
ATOM 750 C CA . GLN A 1 97 ? 15.390 9.560 -33.991 1.00 91.12 97 GLN A CA 1
ATOM 751 C C . GLN A 1 97 ? 14.116 10.377 -34.199 1.00 91.12 97 GLN A C 1
ATOM 753 O O . GLN A 1 97 ? 13.238 10.319 -33.352 1.00 91.12 97 GLN A O 1
ATOM 758 N N . ARG A 1 98 ? 13.945 11.022 -35.360 1.00 93.50 98 ARG A N 1
ATOM 759 C CA . ARG A 1 98 ? 12.714 11.772 -35.664 1.00 93.50 98 ARG A CA 1
ATOM 760 C C . ARG A 1 98 ? 11.464 10.904 -35.586 1.00 93.50 98 ARG A C 1
ATOM 762 O O . ARG A 1 98 ? 10.492 11.316 -34.976 1.00 93.50 98 ARG A O 1
ATOM 769 N N . ARG A 1 99 ? 11.504 9.686 -36.137 1.00 92.69 99 ARG A N 1
ATOM 770 C CA . ARG A 1 99 ? 10.378 8.741 -36.044 1.00 92.69 99 ARG A CA 1
ATOM 771 C C . ARG A 1 99 ? 10.061 8.363 -34.601 1.00 92.69 99 ARG A C 1
ATOM 773 O O . ARG A 1 99 ? 8.895 8.217 -34.257 1.00 92.69 99 ARG A O 1
ATOM 780 N N . ARG A 1 100 ? 11.086 8.187 -33.761 1.00 91.56 100 ARG A N 1
ATOM 781 C CA . ARG A 1 100 ? 10.901 7.922 -32.328 1.00 91.56 100 ARG A CA 1
ATOM 782 C C . ARG A 1 100 ? 10.322 9.133 -31.611 1.00 91.56 100 ARG A C 1
ATOM 784 O O . ARG A 1 100 ? 9.401 8.955 -30.830 1.00 91.56 100 ARG A O 1
ATOM 791 N N . ASP A 1 101 ? 10.805 10.333 -31.902 1.00 93.62 101 ASP A N 1
ATOM 792 C CA . ASP A 1 101 ? 10.307 11.569 -31.295 1.00 93.62 101 ASP A CA 1
ATOM 793 C C . ASP A 1 101 ? 8.848 11.840 -31.714 1.00 93.62 101 ASP A C 1
ATOM 795 O O . ASP A 1 101 ? 8.003 12.165 -30.881 1.00 93.62 101 ASP A O 1
ATOM 799 N N . GLU A 1 102 ? 8.508 11.620 -32.986 1.00 95.06 102 GLU A N 1
ATOM 800 C CA . GLU A 1 102 ? 7.133 11.678 -33.503 1.00 95.06 102 GLU A CA 1
ATOM 801 C C . GLU A 1 102 ? 6.233 10.626 -32.838 1.00 95.06 102 GLU A C 1
ATOM 803 O O . GLU A 1 102 ? 5.138 10.950 -32.384 1.00 95.06 102 GLU A O 1
ATOM 808 N N . ALA A 1 103 ? 6.702 9.381 -32.705 1.00 94.50 103 ALA A N 1
ATOM 809 C CA . ALA A 1 103 ? 5.954 8.331 -32.015 1.00 94.50 103 ALA A CA 1
ATOM 810 C C . ALA A 1 103 ? 5.746 8.656 -30.527 1.00 94.50 103 ALA A C 1
ATOM 812 O O . ALA A 1 103 ? 4.643 8.499 -30.013 1.00 94.50 103 ALA A O 1
ATOM 813 N N . MET A 1 104 ? 6.777 9.158 -29.844 1.00 94.69 104 MET A N 1
ATOM 814 C CA . MET A 1 104 ? 6.682 9.571 -28.445 1.00 94.69 104 MET A CA 1
ATOM 815 C C . MET A 1 104 ? 5.704 10.731 -28.280 1.00 94.69 104 MET A C 1
ATOM 817 O O . MET A 1 104 ? 4.846 10.676 -27.410 1.00 94.69 104 MET A O 1
ATOM 821 N N . THR A 1 105 ? 5.783 11.769 -29.114 1.00 94.81 105 THR A N 1
ATOM 822 C CA . THR A 1 105 ? 4.845 12.904 -29.036 1.00 94.81 105 THR A CA 1
ATOM 823 C C . THR A 1 105 ? 3.403 12.497 -29.334 1.00 94.81 105 THR A C 1
ATOM 825 O O . THR A 1 105 ? 2.493 13.018 -28.694 1.00 94.81 105 THR A O 1
ATOM 828 N N . ALA A 1 106 ? 3.180 11.548 -30.248 1.00 95.12 106 ALA A N 1
ATOM 829 C CA . ALA A 1 106 ? 1.858 10.975 -30.484 1.00 95.12 106 ALA A CA 1
ATOM 830 C C . ALA A 1 106 ? 1.333 10.218 -29.251 1.00 95.12 106 ALA A C 1
ATOM 832 O O . ALA A 1 106 ? 0.188 10.434 -28.859 1.00 95.12 106 ALA A O 1
ATOM 833 N N . LEU A 1 107 ? 2.176 9.404 -28.603 1.00 96.12 107 LEU A N 1
ATOM 834 C CA . LEU A 1 107 ? 1.823 8.708 -27.360 1.00 96.12 107 LEU A CA 1
ATOM 835 C C . LEU A 1 107 ? 1.496 9.691 -26.230 1.00 96.12 107 LEU A C 1
ATOM 837 O O . LEU A 1 107 ? 0.457 9.557 -25.596 1.00 96.12 107 LEU A O 1
ATOM 841 N N . TRP A 1 108 ? 2.318 10.725 -26.033 1.00 94.12 108 TRP A N 1
ATOM 842 C CA . TRP A 1 108 ? 2.065 11.760 -25.024 1.00 94.12 108 TRP A CA 1
ATOM 843 C C . TRP A 1 108 ? 0.734 12.488 -25.247 1.00 94.12 108 TRP A C 1
ATOM 845 O O . TRP A 1 108 ? 0.016 12.753 -24.286 1.00 94.12 108 TRP A O 1
ATOM 855 N N . ARG A 1 109 ? 0.372 12.793 -26.502 1.00 96.12 109 ARG A N 1
ATOM 856 C CA . ARG A 1 109 ? -0.940 13.386 -26.820 1.00 96.12 109 ARG A CA 1
ATOM 857 C C . ARG A 1 109 ? -2.084 12.430 -26.500 1.00 96.12 109 ARG A C 1
ATOM 859 O O . ARG A 1 109 ? -3.063 12.849 -25.897 1.00 96.12 109 ARG A O 1
ATOM 866 N N . GLN A 1 110 ? -1.939 11.156 -26.854 1.00 95.88 110 GLN A N 1
ATOM 867 C CA . GLN A 1 110 ? -2.945 10.141 -26.554 1.00 95.88 110 GLN A CA 1
ATOM 868 C C . GLN A 1 110 ? -3.145 9.972 -25.040 1.00 95.88 110 GLN A C 1
ATOM 870 O O . GLN A 1 110 ? -4.278 9.892 -24.574 1.00 95.88 110 GLN A O 1
ATOM 875 N N . GLU A 1 111 ? -2.065 9.957 -24.257 1.00 93.81 111 GLU A N 1
ATOM 876 C CA . GLU A 1 111 ? -2.147 9.893 -22.794 1.00 93.81 111 GLU A CA 1
ATOM 877 C C . GLU A 1 111 ? -2.843 11.123 -22.202 1.00 93.81 111 GLU A C 1
ATOM 879 O O . GLU A 1 111 ? -3.670 10.979 -21.301 1.00 93.81 111 GLU A O 1
ATOM 884 N N . GLN A 1 112 ? -2.567 12.319 -22.731 1.00 96.19 112 GLN A N 1
ATOM 885 C CA . GLN A 1 112 ? -3.257 13.541 -22.313 1.00 96.19 112 GLN A CA 1
ATOM 886 C C . GLN A 1 112 ? -4.757 13.487 -22.618 1.00 96.19 112 GLN A C 1
ATOM 888 O O . GLN A 1 112 ? -5.559 13.784 -21.738 1.00 96.19 112 GLN A O 1
ATOM 893 N N . GLU A 1 113 ? -5.152 13.045 -23.814 1.00 96.56 113 GLU A N 1
ATOM 894 C CA . GLU A 1 113 ? -6.566 12.900 -24.182 1.00 96.56 113 GLU A CA 1
ATOM 895 C C . GLU A 1 113 ? -7.298 11.903 -23.270 1.00 96.56 113 GLU A C 1
ATOM 897 O O . GLU A 1 113 ? -8.417 12.167 -22.822 1.00 96.56 113 GLU A O 1
ATOM 902 N N . VAL A 1 114 ? -6.659 10.776 -22.941 1.00 96.81 114 VAL A N 1
ATOM 903 C CA . VAL A 1 114 ? -7.218 9.778 -22.017 1.00 96.81 114 VAL A CA 1
ATOM 904 C C . VAL A 1 114 ? -7.327 10.339 -20.598 1.00 96.81 114 VAL A C 1
ATOM 906 O O . VAL A 1 114 ? -8.351 10.137 -19.941 1.00 96.81 114 VAL A O 1
ATOM 909 N N . ALA A 1 115 ? -6.311 11.062 -20.123 1.00 95.31 115 ALA A N 1
ATOM 910 C CA . ALA A 1 115 ? -6.331 11.691 -18.806 1.00 95.31 115 ALA A CA 1
ATOM 911 C C . ALA A 1 115 ? -7.441 12.748 -18.701 1.00 95.31 115 ALA A C 1
ATOM 913 O O . ALA A 1 115 ? -8.197 12.753 -17.728 1.00 95.31 115 ALA A O 1
ATOM 914 N N . GLU A 1 116 ? -7.600 13.590 -19.725 1.00 97.00 116 GLU A N 1
ATOM 915 C CA . GLU A 1 116 ? -8.682 14.572 -19.790 1.00 97.00 116 GLU A CA 1
ATOM 916 C C . GLU A 1 116 ? -10.060 13.904 -19.822 1.00 97.00 116 GLU A C 1
ATOM 918 O O . GLU A 1 116 ? -10.967 14.328 -19.102 1.00 97.00 116 GLU A O 1
ATOM 923 N N . ALA A 1 117 ? -10.235 12.847 -20.620 1.00 96.12 117 ALA A N 1
ATOM 924 C CA . ALA A 1 117 ? -11.488 12.097 -20.674 1.00 96.12 117 ALA A CA 1
ATOM 925 C C . ALA A 1 117 ? -11.824 11.461 -19.317 1.00 96.12 117 ALA A C 1
ATOM 927 O O . ALA A 1 117 ? -12.966 11.538 -18.858 1.00 96.12 117 ALA A O 1
ATOM 928 N N . HIS A 1 118 ? -10.825 10.889 -18.640 1.00 96.12 118 HIS A N 1
ATOM 929 C CA . HIS A 1 118 ? -10.995 10.321 -17.308 1.00 96.12 118 HIS A CA 1
ATOM 930 C C . HIS A 1 118 ? -11.390 11.389 -16.282 1.00 96.12 118 HIS A C 1
ATOM 932 O O . HIS A 1 118 ? -12.327 11.187 -15.512 1.00 96.12 118 HIS A O 1
ATOM 938 N N . GLN A 1 119 ? -10.734 12.552 -16.310 1.00 96.56 119 GLN A N 1
ATOM 939 C CA . GLN A 1 119 ? -11.055 13.664 -15.420 1.00 96.56 119 GLN A CA 1
ATOM 940 C C . GLN A 1 119 ? -12.474 14.196 -15.659 1.00 96.56 119 GLN A C 1
ATOM 942 O O . GLN A 1 119 ? -13.201 14.448 -14.698 1.00 96.56 119 GLN A O 1
ATOM 947 N N . ARG A 1 120 ? -12.908 14.325 -16.920 1.00 96.94 120 ARG A N 1
ATOM 948 C CA . ARG A 1 120 ? -14.291 14.715 -17.253 1.00 96.94 120 ARG A CA 1
ATOM 949 C C . ARG A 1 120 ? -15.295 13.709 -16.707 1.00 96.94 120 ARG A C 1
ATOM 951 O O . ARG A 1 120 ? -16.243 14.113 -16.044 1.00 96.94 120 ARG A O 1
ATOM 958 N N . HIS A 1 121 ? -15.042 12.417 -16.900 1.00 96.25 121 HIS A N 1
ATOM 959 C CA . HIS A 1 121 ? -15.920 11.372 -16.384 1.00 96.25 121 HIS A CA 1
ATOM 960 C C . HIS A 1 121 ? -16.014 11.391 -14.851 1.00 96.25 121 HIS A C 1
ATOM 962 O O . HIS A 1 121 ? -17.105 11.269 -14.299 1.00 96.25 121 HIS A O 1
ATOM 968 N N . GLN A 1 122 ? -14.897 11.607 -14.148 1.00 96.94 122 GLN A N 1
ATOM 969 C CA . GLN A 1 122 ? -14.904 11.763 -12.691 1.00 96.94 122 GLN A CA 1
ATOM 970 C C . GLN A 1 122 ? -15.712 12.987 -12.242 1.00 96.94 122 GLN A C 1
ATOM 972 O O . GLN A 1 122 ? -16.473 12.896 -11.280 1.00 96.94 122 GLN A O 1
ATOM 977 N N . MET A 1 123 ? -15.576 14.125 -12.933 1.00 96.88 123 MET A N 1
ATOM 978 C CA . MET A 1 123 ? -16.365 15.322 -12.627 1.00 96.88 123 MET A CA 1
ATOM 979 C C . MET A 1 123 ? -17.860 15.087 -12.866 1.00 96.88 123 MET A C 1
ATOM 981 O O . MET A 1 123 ? -18.664 15.437 -12.007 1.00 96.88 123 MET A O 1
ATOM 985 N N . GLU A 1 124 ? -18.236 14.430 -13.965 1.00 97.06 124 GLU A N 1
ATOM 986 C CA . GLU A 1 124 ? -19.629 14.066 -14.254 1.00 97.06 124 GLU A CA 1
ATOM 987 C C . GLU A 1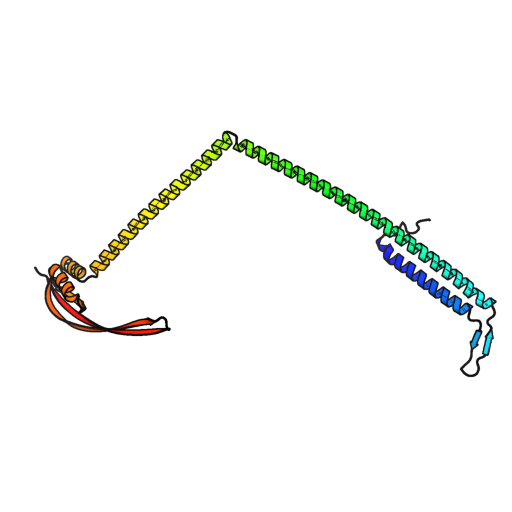 124 ? -20.215 13.132 -13.188 1.00 97.06 124 GLU A C 1
ATOM 989 O O . GLU A 1 124 ? -21.333 13.353 -12.722 1.00 97.06 124 GLU A O 1
ATOM 994 N N . GLN A 1 125 ? -19.458 12.121 -12.751 1.00 96.94 125 GLN A N 1
ATOM 995 C CA . GLN A 1 125 ? -19.871 11.233 -11.662 1.00 96.94 125 GLN A CA 1
ATOM 996 C C . GLN A 1 125 ? -20.032 11.991 -10.341 1.00 96.94 125 GLN A C 1
ATOM 998 O O . GLN A 1 125 ? -21.035 11.816 -9.650 1.00 96.94 125 GLN A O 1
ATOM 1003 N N . ALA A 1 126 ? -19.083 12.868 -10.004 1.00 96.50 126 ALA A N 1
ATOM 1004 C CA . ALA A 1 126 ? -19.147 13.679 -8.794 1.00 96.50 126 ALA A CA 1
ATOM 1005 C C . ALA A 1 126 ? -20.340 14.648 -8.820 1.00 96.50 126 ALA A C 1
ATOM 1007 O O . ALA A 1 126 ? -21.017 14.831 -7.808 1.00 96.50 126 ALA A O 1
ATOM 1008 N N . GLU A 1 127 ? -20.640 15.251 -9.970 1.00 97.25 127 GLU A N 1
ATOM 1009 C CA . GLU A 1 127 ? -21.830 16.082 -10.147 1.00 97.25 127 GLU A CA 1
ATOM 1010 C C . GLU A 1 127 ? -23.120 15.269 -10.047 1.00 97.25 127 GLU A C 1
ATOM 1012 O O . GLU A 1 127 ? -24.056 15.704 -9.375 1.00 97.25 127 GLU A O 1
ATOM 1017 N N . ALA A 1 128 ? -23.181 14.089 -10.668 1.00 96.31 128 ALA A N 1
ATOM 1018 C CA . ALA A 1 128 ? -24.330 13.193 -10.569 1.00 96.31 128 ALA A CA 1
ATOM 1019 C C . ALA A 1 128 ? -24.576 12.759 -9.118 1.00 96.31 128 ALA A C 1
ATOM 1021 O O . ALA A 1 128 ? -25.713 12.802 -8.647 1.00 96.31 128 ALA A O 1
ATOM 1022 N N . GLN A 1 129 ? -23.510 12.433 -8.385 1.00 95.44 129 GLN A N 1
ATOM 1023 C CA . GLN A 1 129 ? -23.581 12.106 -6.968 1.00 95.44 129 GLN A CA 1
ATOM 1024 C C . GLN A 1 129 ? -24.068 13.302 -6.147 1.00 95.44 129 GLN A C 1
ATOM 1026 O O . GLN A 1 129 ? -25.027 13.164 -5.396 1.00 95.44 129 GLN A O 1
ATOM 1031 N N . ARG A 1 130 ? -23.506 14.501 -6.343 1.00 96.19 130 ARG A N 1
ATOM 1032 C CA . ARG A 1 130 ? -23.985 15.722 -5.668 1.00 96.19 130 ARG A CA 1
ATOM 1033 C C . ARG A 1 130 ? -25.456 16.005 -5.968 1.00 96.19 130 ARG A C 1
ATOM 1035 O O . ARG A 1 130 ? -26.205 16.368 -5.067 1.00 96.19 130 ARG A O 1
ATOM 1042 N N . ARG A 1 131 ? -25.895 15.827 -7.218 1.00 97.00 131 ARG A N 1
ATOM 1043 C CA . ARG A 1 131 ? -27.308 15.985 -7.602 1.00 97.00 131 ARG A CA 1
ATOM 1044 C C . ARG A 1 131 ? -28.195 14.966 -6.895 1.00 97.00 131 ARG A C 1
ATOM 1046 O O . ARG A 1 131 ? -29.259 15.341 -6.412 1.00 97.00 131 ARG A O 1
ATOM 1053 N N . TRP A 1 132 ? -27.763 13.710 -6.807 1.00 96.00 132 TRP A N 1
ATOM 1054 C CA . TRP A 1 132 ? -28.485 12.677 -6.069 1.00 96.00 132 TRP A CA 1
ATOM 1055 C C . TRP A 1 132 ? -28.564 13.008 -4.576 1.00 96.00 132 TRP A C 1
ATOM 1057 O O . TRP A 1 132 ? -29.651 12.988 -4.009 1.00 96.00 132 TRP A O 1
ATOM 1067 N N . GLU A 1 133 ? -27.455 13.408 -3.961 1.00 93.94 133 GLU A N 1
ATOM 1068 C CA . GLU A 1 133 ? -27.380 13.788 -2.547 1.00 93.94 133 GLU A CA 1
ATOM 1069 C C . GLU A 1 133 ? -28.275 14.982 -2.194 1.00 93.94 133 GLU A C 1
ATOM 1071 O O . GLU A 1 133 ? -28.860 15.024 -1.113 1.00 93.94 133 GLU A O 1
ATOM 1076 N N . LEU A 1 134 ? -28.384 15.952 -3.104 1.00 95.25 134 LEU A N 1
ATOM 1077 C CA . LEU A 1 134 ? -29.261 17.111 -2.948 1.00 95.25 134 LEU A CA 1
ATOM 1078 C C . LEU A 1 134 ? -30.725 16.797 -3.275 1.00 95.25 134 LEU A C 1
ATOM 1080 O O . LEU A 1 134 ? -31.603 17.563 -2.879 1.00 95.25 134 LEU A O 1
ATOM 1084 N N . SER A 1 135 ? -31.003 15.697 -3.977 1.00 97.19 135 SER A N 1
ATOM 1085 C CA . SER A 1 135 ? -32.369 15.290 -4.300 1.00 97.19 135 SER A CA 1
ATOM 1086 C C . SER A 1 135 ? -33.146 14.885 -3.038 1.00 97.19 135 SER A C 1
ATOM 1088 O O . SER A 1 135 ? -32.546 14.395 -2.077 1.00 97.19 135 SER A O 1
ATOM 1090 N N . PRO A 1 136 ? -34.487 14.999 -3.034 1.00 97.38 136 PRO A N 1
ATOM 1091 C CA . PRO A 1 136 ? -35.305 14.552 -1.905 1.00 97.38 136 PRO A CA 1
ATOM 1092 C C . PRO A 1 136 ? -35.070 13.083 -1.528 1.00 97.38 136 PRO A C 1
ATOM 1094 O O . PRO A 1 136 ? -35.062 12.745 -0.349 1.00 97.38 136 PRO A O 1
ATOM 1097 N N . ALA A 1 137 ? -34.826 12.216 -2.519 1.00 95.81 137 ALA A N 1
ATOM 1098 C CA . ALA A 1 137 ? -34.531 10.803 -2.290 1.00 95.81 137 ALA A CA 1
ATOM 1099 C C . ALA A 1 137 ? -33.177 10.600 -1.589 1.00 95.81 137 ALA A C 1
ATOM 1101 O O . ALA A 1 137 ? -33.092 9.822 -0.643 1.00 95.81 137 ALA A O 1
ATOM 1102 N N . GLY A 1 138 ? -32.135 11.327 -2.008 1.00 95.00 138 GLY A N 1
ATOM 1103 C CA . GLY A 1 138 ? -30.821 11.271 -1.359 1.00 95.00 138 GLY A CA 1
ATOM 1104 C C . GLY A 1 138 ? -30.836 11.855 0.054 1.00 95.00 138 GLY A C 1
ATOM 1105 O O . GLY A 1 138 ? -30.234 11.288 0.965 1.00 95.00 138 GLY A O 1
ATOM 1106 N N . GLN A 1 139 ? -31.586 12.937 0.277 1.00 96.00 139 GLN A N 1
ATOM 1107 C CA . GLN A 1 139 ? -31.785 13.492 1.619 1.00 96.00 139 GLN A CA 1
ATOM 1108 C C . GLN A 1 139 ? -32.536 12.517 2.534 1.00 96.00 139 GLN A C 1
ATOM 1110 O O . GLN A 1 139 ? -32.120 12.320 3.676 1.00 96.00 139 GLN A O 1
ATOM 1115 N N . ALA A 1 140 ? -33.591 11.865 2.034 1.00 96.50 140 ALA A N 1
ATOM 1116 C CA . ALA A 1 140 ? -34.325 10.844 2.778 1.00 96.50 140 ALA A CA 1
ATOM 1117 C C . ALA A 1 140 ? -33.439 9.634 3.119 1.00 96.50 140 ALA A C 1
ATOM 1119 O O . ALA A 1 140 ? -33.472 9.160 4.252 1.00 96.50 140 ALA A O 1
ATOM 1120 N N . ALA A 1 141 ? -32.599 9.179 2.183 1.00 95.25 141 ALA A N 1
ATOM 1121 C CA . ALA A 1 141 ? -31.638 8.104 2.428 1.00 95.25 141 ALA A CA 1
ATOM 1122 C C . ALA A 1 141 ? -30.645 8.470 3.544 1.00 95.25 141 ALA A C 1
ATOM 1124 O O . ALA A 1 141 ? -30.478 7.703 4.486 1.00 95.25 141 ALA A O 1
ATOM 1125 N N . ARG A 1 142 ? -30.068 9.681 3.514 1.00 94.38 142 ARG A N 1
ATOM 1126 C CA . ARG A 1 142 ? -29.173 10.163 4.585 1.00 94.38 142 ARG A CA 1
ATOM 1127 C C . ARG A 1 142 ? -29.861 10.245 5.942 1.00 94.38 142 ARG A C 1
ATOM 1129 O O . ARG A 1 142 ? -29.250 9.934 6.959 1.00 94.38 142 ARG A O 1
ATOM 1136 N N . GLN A 1 143 ? -31.114 10.694 5.975 1.00 95.81 143 GLN A N 1
ATOM 1137 C CA . GLN A 1 143 ? -31.888 10.743 7.214 1.00 95.81 143 GLN A CA 1
ATOM 1138 C C . GLN A 1 143 ? -32.171 9.338 7.751 1.00 95.81 143 GLN A C 1
ATOM 1140 O O . GLN A 1 143 ? -32.047 9.123 8.954 1.00 95.81 143 GLN A O 1
ATOM 1145 N N . ALA A 1 144 ? -32.487 8.381 6.875 1.00 95.81 144 ALA A N 1
ATOM 1146 C CA . ALA A 1 144 ? -32.674 6.984 7.252 1.00 95.81 144 ALA A CA 1
ATOM 1147 C C . ALA A 1 144 ? -31.377 6.361 7.796 1.00 95.81 144 ALA A C 1
ATOM 1149 O O . ALA A 1 144 ? -31.402 5.755 8.8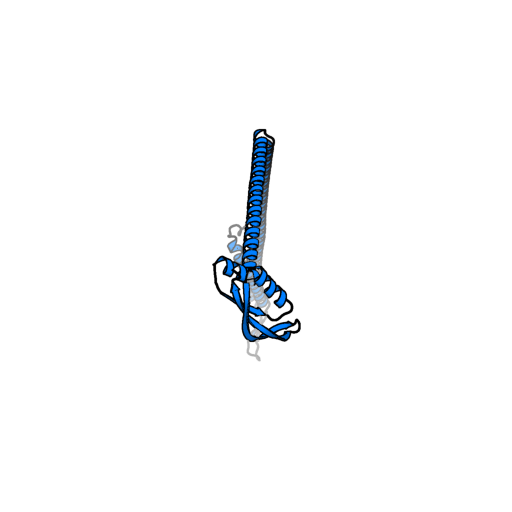63 1.00 95.81 144 ALA A O 1
ATOM 1150 N N . GLU A 1 145 ? -30.240 6.579 7.130 1.00 95.19 145 GLU A N 1
ATOM 1151 C CA . GLU A 1 145 ? -28.923 6.129 7.605 1.00 95.19 145 GLU A CA 1
ATOM 1152 C C . GLU A 1 145 ? -28.559 6.753 8.960 1.00 95.19 145 GLU A C 1
ATOM 1154 O O . GLU A 1 145 ? -28.071 6.064 9.858 1.00 95.19 145 GLU A O 1
ATOM 1159 N N . ALA A 1 146 ? -28.828 8.049 9.146 1.00 96.25 146 ALA A N 1
ATOM 1160 C CA . ALA A 1 146 ? -28.592 8.730 10.416 1.00 96.25 146 ALA A CA 1
ATOM 1161 C C . ALA A 1 146 ? -29.488 8.180 11.539 1.00 96.25 146 ALA A C 1
ATOM 1163 O O . ALA A 1 146 ? -29.002 7.967 12.651 1.00 96.25 146 ALA A O 1
ATOM 1164 N N . ALA A 1 147 ? -30.765 7.917 11.250 1.00 96.56 147 ALA A N 1
ATOM 1165 C CA . ALA A 1 147 ? -31.701 7.322 12.199 1.00 96.56 147 ALA A CA 1
ATOM 1166 C C . ALA A 1 147 ? -31.296 5.888 12.571 1.00 96.56 147 ALA A C 1
ATOM 1168 O O . ALA A 1 147 ? -31.305 5.530 13.748 1.00 96.56 147 ALA A O 1
ATOM 1169 N N . GLU A 1 148 ? -30.865 5.082 11.598 1.00 97.38 148 GLU A N 1
ATOM 1170 C CA . GLU A 1 148 ? -30.360 3.731 11.851 1.00 97.38 148 GLU A CA 1
ATOM 1171 C C . GLU A 1 148 ? -29.087 3.763 12.709 1.00 97.38 148 GLU A C 1
ATOM 1173 O O . GLU A 1 148 ? -28.959 3.001 13.668 1.00 97.38 148 GLU A O 1
ATOM 1178 N N . ALA A 1 149 ? -28.157 4.678 12.420 1.00 95.62 149 ALA A N 1
ATOM 1179 C CA . ALA A 1 149 ? -26.945 4.847 13.214 1.00 95.62 149 ALA A CA 1
ATOM 1180 C C . ALA A 1 149 ? -27.245 5.293 14.655 1.00 95.62 149 ALA A C 1
ATOM 1182 O O . ALA A 1 149 ? -26.590 4.825 15.588 1.00 95.62 149 ALA A O 1
ATOM 1183 N N . GLN A 1 150 ? -28.228 6.177 14.853 1.00 97.56 150 GLN A N 1
ATOM 1184 C CA . GLN A 1 150 ? -28.692 6.567 16.187 1.00 97.56 150 GLN A CA 1
ATOM 1185 C C . GLN A 1 150 ? -29.302 5.379 16.930 1.00 97.56 150 GLN A C 1
ATOM 1187 O O . GLN A 1 150 ? -28.881 5.089 18.048 1.00 97.56 150 GLN A O 1
ATOM 1192 N N . TRP A 1 151 ? -30.205 4.642 16.283 1.00 97.44 151 TRP A N 1
ATOM 1193 C CA . TRP A 1 151 ? -30.827 3.454 16.861 1.00 97.44 151 TRP A CA 1
ATOM 1194 C C . TRP A 1 151 ? -29.790 2.404 17.283 1.00 97.44 151 TRP A C 1
ATOM 1196 O O . TRP A 1 151 ? -29.849 1.895 18.401 1.00 97.44 151 TRP A O 1
ATOM 1206 N N . ARG A 1 152 ? -28.776 2.130 16.449 1.00 97.31 152 ARG A N 1
ATOM 1207 C CA . ARG A 1 152 ? -27.685 1.201 16.803 1.00 97.31 152 ARG A CA 1
ATOM 1208 C C . ARG A 1 152 ? -26.938 1.640 18.064 1.00 97.31 152 ARG A C 1
ATOM 1210 O O . ARG A 1 152 ? -26.683 0.811 18.932 1.00 97.31 152 ARG A O 1
ATOM 1217 N N . ARG A 1 153 ? -26.641 2.937 18.205 1.00 97.19 153 ARG A N 1
ATOM 1218 C CA . ARG A 1 153 ? -25.983 3.476 19.410 1.00 97.19 153 ARG A CA 1
ATOM 1219 C C . ARG A 1 153 ? -26.856 3.346 20.654 1.00 97.19 153 ARG A C 1
ATOM 1221 O O . ARG A 1 153 ? -26.337 3.044 21.723 1.00 97.19 153 ARG A O 1
ATOM 1228 N N . GLU A 1 154 ? -28.162 3.569 20.533 1.00 96.88 154 GLU A N 1
ATOM 1229 C CA . GLU A 1 154 ? -29.100 3.390 21.648 1.00 96.88 154 GLU A CA 1
ATOM 1230 C C . GLU A 1 154 ? -29.178 1.927 22.092 1.00 96.88 154 GLU A C 1
ATOM 1232 O O . GLU A 1 154 ? -29.155 1.650 23.292 1.00 96.88 154 GLU A O 1
ATOM 1237 N N . VAL A 1 155 ? -29.204 0.989 21.140 1.00 97.50 155 VAL A N 1
ATOM 1238 C CA . VAL A 1 155 ? -29.174 -0.453 21.424 1.00 97.50 155 VAL A CA 1
ATOM 1239 C C . VAL A 1 155 ? -27.872 -0.840 22.124 1.00 97.50 155 VAL A C 1
ATOM 1241 O O . VAL A 1 155 ? -27.918 -1.461 23.186 1.00 97.50 155 VAL A O 1
ATOM 1244 N N . GLU A 1 156 ? -26.720 -0.425 21.593 1.00 97.25 156 GLU A N 1
ATOM 1245 C CA . GLU A 1 156 ? -25.412 -0.681 22.210 1.00 97.25 156 GLU A CA 1
ATOM 1246 C C . GLU A 1 156 ? -25.328 -0.104 23.629 1.00 97.25 156 GLU A C 1
ATOM 1248 O O . GLU A 1 156 ? -24.853 -0.770 24.552 1.00 97.25 156 GLU A O 1
ATOM 1253 N N . TYR A 1 157 ? -25.835 1.113 23.833 1.00 96.81 157 TYR A N 1
ATOM 1254 C CA . TYR A 1 157 ? -25.876 1.746 25.146 1.00 96.81 157 TYR A CA 1
ATOM 1255 C C . TYR A 1 157 ? -26.781 0.987 26.125 1.00 96.81 157 TYR A C 1
ATOM 1257 O O . TYR A 1 157 ? -26.383 0.740 27.265 1.00 96.81 157 TYR A O 1
ATOM 1265 N N . ALA A 1 158 ? -27.969 0.562 25.688 1.00 96.94 158 ALA A N 1
ATOM 1266 C CA . ALA A 1 158 ? -28.888 -0.219 26.512 1.00 96.94 158 ALA A CA 1
ATOM 1267 C C . ALA A 1 158 ? -28.295 -1.588 26.889 1.00 96.94 158 ALA A C 1
ATOM 1269 O O . ALA A 1 158 ? -28.432 -2.039 28.029 1.00 96.94 158 ALA A O 1
ATOM 1270 N N . GLU A 1 159 ? -27.596 -2.246 25.962 1.00 97.12 159 GLU A N 1
ATOM 1271 C CA . GLU A 1 159 ? -26.875 -3.488 26.243 1.00 97.12 159 GLU A CA 1
ATOM 1272 C C . GLU A 1 159 ? -25.723 -3.278 27.227 1.00 97.12 159 GLU A C 1
ATOM 1274 O O . GLU A 1 159 ? -25.573 -4.061 28.168 1.00 97.12 159 GLU A O 1
ATOM 1279 N N . ALA A 1 160 ? -24.939 -2.211 27.059 1.00 95.81 160 ALA A N 1
ATOM 1280 C CA . ALA A 1 160 ? -23.859 -1.864 27.976 1.00 95.81 160 ALA A CA 1
ATOM 1281 C C . ALA A 1 160 ? -24.390 -1.586 29.391 1.00 95.81 160 ALA A C 1
ATOM 1283 O O . ALA A 1 160 ? -23.840 -2.099 30.366 1.00 95.81 160 ALA A O 1
ATOM 1284 N N . GLN A 1 161 ? -25.502 -0.855 29.511 1.00 96.88 161 GLN A N 1
ATOM 1285 C CA . GLN A 1 161 ? -26.167 -0.630 30.795 1.00 96.88 161 GLN A CA 1
ATOM 1286 C C . GLN A 1 161 ? -26.631 -1.939 31.441 1.00 96.88 161 GLN A C 1
ATOM 1288 O O . GLN A 1 161 ? -26.395 -2.148 32.631 1.00 96.88 161 GLN A O 1
ATOM 1293 N N . ARG A 1 162 ? -27.246 -2.848 30.670 1.00 96.69 162 ARG A N 1
ATOM 1294 C CA . ARG A 1 162 ? -27.659 -4.167 31.180 1.00 96.69 162 ARG A CA 1
ATOM 1295 C C . ARG A 1 162 ? -26.467 -4.986 31.664 1.00 96.69 162 ARG A C 1
ATOM 1297 O O . ARG A 1 162 ? -26.535 -5.563 32.745 1.00 96.69 162 ARG A O 1
ATOM 1304 N N . ARG A 1 163 ? -25.368 -5.017 30.903 1.00 96.06 163 ARG A N 1
ATOM 1305 C CA . ARG A 1 163 ? -24.132 -5.706 31.314 1.00 96.06 163 ARG A CA 1
ATOM 1306 C C . ARG A 1 163 ? -23.583 -5.126 32.611 1.00 96.06 163 ARG A C 1
ATOM 1308 O O . ARG A 1 163 ? -23.300 -5.882 33.531 1.00 96.06 163 ARG A O 1
ATOM 1315 N N . HIS A 1 164 ? -23.529 -3.803 32.719 1.00 95.31 164 HIS A N 1
ATOM 1316 C CA . HIS A 1 164 ? -23.054 -3.139 33.926 1.00 95.31 164 HIS A CA 1
ATOM 1317 C C . HIS A 1 164 ? -23.929 -3.449 35.153 1.00 95.31 164 HIS A C 1
ATOM 1319 O O . HIS A 1 164 ? -23.410 -3.742 36.228 1.00 95.31 164 HIS A O 1
ATOM 1325 N N . GLN A 1 165 ? -25.257 -3.457 34.999 1.00 96.00 165 GLN A N 1
ATOM 1326 C CA . GLN A 1 165 ? -26.171 -3.849 36.079 1.00 96.00 165 GLN A CA 1
ATOM 1327 C C . GLN A 1 165 ? -25.969 -5.307 36.508 1.00 96.00 165 GLN A C 1
ATOM 1329 O O . GLN A 1 165 ? -25.958 -5.595 37.705 1.00 96.00 165 GLN A O 1
ATOM 1334 N N . LEU A 1 166 ? -25.768 -6.218 35.551 1.00 96.62 166 LEU A N 1
ATOM 1335 C CA . LEU A 1 166 ? -25.468 -7.621 35.842 1.00 96.62 166 LEU A CA 1
ATOM 1336 C C . LEU A 1 166 ? -24.128 -7.778 36.568 1.00 96.62 166 LEU A C 1
ATOM 1338 O O . LEU A 1 166 ? -24.046 -8.553 37.515 1.00 96.62 166 LEU A O 1
ATOM 1342 N N . GLU A 1 167 ? -23.097 -7.031 36.176 1.00 95.50 167 GLU A N 1
ATOM 1343 C CA . GLU A 1 167 ? -21.799 -7.040 36.859 1.00 95.50 167 GLU A CA 1
ATOM 1344 C C . GLU A 1 167 ? -21.907 -6.546 38.304 1.00 95.50 167 GLU A C 1
ATOM 1346 O O . GLU A 1 167 ? -21.342 -7.166 39.205 1.00 95.50 167 GLU A O 1
ATOM 1351 N N . ILE A 1 168 ? -22.664 -5.470 38.548 1.00 96.12 168 ILE A N 1
ATOM 1352 C CA . ILE A 1 168 ? -22.926 -4.974 39.906 1.00 96.12 168 ILE A CA 1
ATOM 1353 C C . ILE A 1 168 ? -23.650 -6.042 40.732 1.00 96.12 168 ILE A C 1
ATOM 1355 O O . ILE A 1 168 ? -23.239 -6.316 41.858 1.00 96.12 168 ILE A O 1
ATOM 1359 N N . ALA A 1 169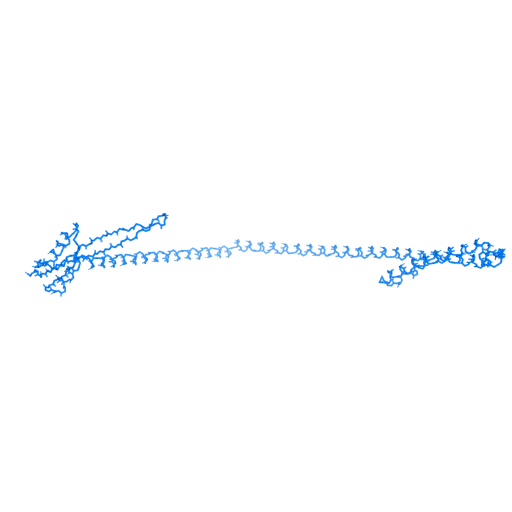 ? -24.692 -6.667 40.177 1.00 94.56 169 ALA A N 1
ATOM 1360 C CA . ALA A 1 169 ? -25.445 -7.712 40.867 1.00 94.56 169 ALA A CA 1
ATOM 1361 C C . ALA A 1 169 ? -24.559 -8.922 41.200 1.00 94.56 169 ALA A C 1
ATOM 1363 O O . ALA A 1 169 ? -24.513 -9.355 42.347 1.00 94.56 169 ALA A O 1
ATOM 1364 N N . GLN A 1 170 ? -23.775 -9.409 40.234 1.00 95.62 170 GLN A N 1
ATOM 1365 C CA . GLN A 1 170 ? -22.840 -10.516 40.447 1.00 95.62 170 GLN A CA 1
ATOM 1366 C C . GLN A 1 170 ? -21.764 -10.173 41.473 1.00 95.62 170 GLN A C 1
ATOM 1368 O O . GLN A 1 170 ? -21.370 -11.024 42.269 1.00 95.62 170 GLN A O 1
ATOM 1373 N N . ARG A 1 171 ? -21.264 -8.935 41.469 1.00 94.94 171 ARG A N 1
ATOM 1374 C CA . ARG A 1 171 ? -20.301 -8.478 42.468 1.00 94.94 171 ARG A CA 1
ATOM 1375 C C . ARG A 1 171 ? -20.923 -8.464 43.860 1.00 94.94 171 ARG A C 1
ATOM 1377 O O . ARG A 1 171 ? -20.304 -8.986 44.779 1.00 94.94 171 ARG A O 1
ATOM 1384 N N . ALA A 1 172 ? -22.140 -7.945 43.999 1.00 94.38 172 ALA A N 1
ATOM 1385 C CA . ALA A 1 172 ? -22.864 -7.955 45.264 1.00 94.38 172 ALA A CA 1
ATOM 1386 C C . ALA A 1 172 ? -23.135 -9.388 45.757 1.00 94.38 172 ALA A C 1
ATOM 1388 O O . ALA A 1 172 ? -22.952 -9.673 46.937 1.00 94.38 172 ALA A O 1
ATOM 1389 N N . GLU A 1 173 ? -23.500 -10.313 44.864 1.00 94.69 173 GLU A N 1
ATOM 1390 C CA . GLU A 1 173 ? -23.676 -11.733 45.198 1.00 94.69 173 GLU A CA 1
ATOM 1391 C C . GLU A 1 173 ? -22.371 -12.390 45.653 1.00 94.69 173 GLU A C 1
ATOM 1393 O O . GLU A 1 173 ? -22.364 -13.123 46.642 1.00 94.69 173 GLU A O 1
ATOM 1398 N N . ARG A 1 174 ? -21.252 -12.111 44.971 1.00 93.62 174 ARG A N 1
ATOM 1399 C CA . ARG A 1 174 ? -19.927 -12.602 45.377 1.00 93.62 174 ARG A CA 1
ATOM 1400 C C . ARG A 1 174 ? -19.519 -12.038 46.729 1.00 93.62 174 ARG A C 1
ATOM 1402 O O . ARG A 1 174 ? -19.115 -12.804 47.593 1.00 93.62 174 ARG A O 1
ATOM 1409 N N . GLU A 1 175 ? -19.669 -10.733 46.935 1.00 93.69 175 GLU A N 1
ATOM 1410 C CA . GLU A 1 175 ? -19.353 -10.075 48.206 1.00 93.69 175 GLU A CA 1
ATOM 1411 C C . GLU A 1 175 ? -20.231 -10.615 49.346 1.00 93.69 175 GLU A C 1
ATOM 1413 O O . GLU A 1 175 ? -19.718 -10.900 50.426 1.00 93.69 175 GLU A O 1
ATOM 1418 N N . ALA A 1 176 ? -21.524 -10.849 49.103 1.00 92.62 176 ALA A N 1
ATOM 1419 C CA . ALA A 1 176 ? -22.427 -11.464 50.075 1.00 92.62 176 ALA A CA 1
ATOM 1420 C C . ALA A 1 176 ? -22.059 -12.929 50.368 1.00 92.62 176 ALA A C 1
ATOM 1422 O O . ALA A 1 176 ? -22.057 -13.346 51.527 1.00 92.62 176 ALA A O 1
ATOM 1423 N N . GLY A 1 177 ? -21.714 -13.706 49.338 1.00 93.25 177 GLY A N 1
ATOM 1424 C CA . GLY A 1 177 ? -21.247 -15.085 49.474 1.00 93.25 177 GLY A CA 1
ATOM 1425 C C . GLY A 1 177 ? -19.933 -15.177 50.250 1.00 93.25 177 GLY A C 1
ATOM 1426 O O . GLY A 1 177 ? -19.814 -15.985 51.167 1.00 93.25 177 GLY A O 1
ATOM 1427 N N . GLU A 1 178 ? -18.969 -14.307 49.951 1.00 93.50 178 GLU A N 1
ATOM 1428 C CA . GLU A 1 178 ? -17.713 -14.200 50.692 1.00 93.50 178 GLU A CA 1
ATOM 1429 C C . GLU A 1 178 ? -17.936 -13.746 52.133 1.00 93.50 178 GLU A C 1
ATOM 1431 O O . GLU A 1 178 ? -17.354 -14.329 53.044 1.00 93.50 178 GLU A O 1
ATOM 1436 N N . ALA A 1 179 ? -18.778 -12.736 52.367 1.00 91.69 179 ALA A N 1
ATOM 1437 C CA . ALA A 1 179 ? -19.110 -12.278 53.713 1.00 91.69 179 ALA A CA 1
ATOM 1438 C C . ALA A 1 179 ? -19.756 -13.402 54.530 1.00 91.69 179 ALA A C 1
ATOM 1440 O O . ALA A 1 179 ? -19.390 -13.612 55.688 1.00 91.69 179 ALA A O 1
ATOM 1441 N N . ARG A 1 180 ? -20.653 -14.177 53.908 1.00 93.00 180 ARG A N 1
ATOM 1442 C CA . ARG A 1 180 ? -21.247 -15.367 54.514 1.00 93.00 180 ARG A CA 1
ATOM 1443 C C . ARG A 1 180 ? -20.186 -16.416 54.829 1.00 93.00 180 ARG A C 1
ATOM 1445 O O . ARG A 1 180 ? -20.131 -16.854 55.968 1.00 93.00 180 ARG A O 1
ATOM 1452 N N . LEU A 1 181 ? -19.320 -16.778 53.882 1.00 92.75 181 LEU A N 1
ATOM 1453 C CA . LEU A 1 181 ? -18.247 -17.753 54.114 1.00 92.75 181 LEU A CA 1
ATOM 1454 C C . LEU A 1 181 ? -17.291 -17.306 55.227 1.00 92.75 181 LEU A C 1
ATOM 1456 O O . LEU A 1 181 ? -16.944 -18.106 56.091 1.00 92.75 181 LEU A O 1
ATOM 1460 N N . ARG A 1 182 ? -16.895 -16.027 55.249 1.00 92.56 182 ARG A N 1
ATOM 1461 C CA . ARG A 1 182 ? -16.061 -15.453 56.318 1.00 92.56 182 ARG A CA 1
ATOM 1462 C C . ARG A 1 182 ? -16.763 -15.531 57.669 1.00 92.56 182 ARG A C 1
ATOM 1464 O O . ARG A 1 182 ? -16.132 -15.892 58.658 1.00 92.56 182 ARG A O 1
ATOM 1471 N N . TRP A 1 183 ? -18.060 -15.228 57.717 1.00 92.69 183 TRP A N 1
ATOM 1472 C CA . TRP A 1 183 ? -18.849 -15.380 58.935 1.00 92.69 183 TRP A CA 1
ATOM 1473 C C . TRP A 1 183 ? -18.935 -16.849 59.365 1.00 92.69 183 TRP A C 1
ATOM 1475 O O . TRP A 1 183 ? -18.630 -17.144 60.515 1.00 92.69 183 TRP A O 1
ATOM 1485 N N . GLU A 1 184 ? -19.251 -17.779 58.460 1.00 91.88 184 GLU A N 1
ATOM 1486 C CA . GLU A 1 184 ? -19.331 -19.222 58.744 1.00 91.88 184 GLU A CA 1
ATOM 1487 C C . GLU A 1 184 ? -17.988 -19.795 59.235 1.00 91.88 184 GLU A C 1
ATOM 1489 O O . GLU A 1 184 ? -17.972 -20.692 60.075 1.00 91.88 184 GLU A O 1
ATOM 1494 N N . GLN A 1 185 ? -16.862 -19.256 58.754 1.00 90.44 185 GLN A N 1
ATOM 1495 C CA . GLN A 1 185 ? -15.515 -19.621 59.203 1.00 90.44 185 GLN A CA 1
ATOM 1496 C C . GLN A 1 185 ? -15.099 -18.942 60.512 1.00 90.44 185 GLN A C 1
ATOM 1498 O O . GLN A 1 185 ? -14.198 -19.444 61.183 1.00 90.44 185 GLN A O 1
ATOM 1503 N N . SER A 1 186 ? -15.733 -17.831 60.889 1.00 92.31 186 SER A N 1
ATOM 1504 C CA . SER A 1 186 ? -15.449 -17.141 62.147 1.00 92.31 186 SER A CA 1
ATOM 1505 C C . SER A 1 186 ? -15.873 -17.976 63.354 1.00 92.31 186 SER A C 1
ATOM 1507 O O . SER A 1 186 ? -16.823 -18.758 63.293 1.00 92.31 186 SER A O 1
ATOM 1509 N N . THR A 1 187 ? -15.217 -17.752 64.490 1.00 91.38 187 THR A N 1
ATOM 1510 C CA . THR A 1 187 ? -15.551 -18.396 65.765 1.00 91.38 187 THR A CA 1
ATOM 1511 C C . THR A 1 187 ? -17.037 -18.262 66.126 1.00 91.38 187 THR A C 1
ATOM 1513 O O . THR A 1 187 ? -17.678 -19.245 66.500 1.00 91.38 187 THR A O 1
ATOM 1516 N N . ALA A 1 188 ? -17.606 -17.065 65.950 1.00 91.81 188 ALA A N 1
ATOM 1517 C CA . ALA A 1 188 ? -19.014 -16.785 66.217 1.00 91.81 188 ALA A CA 1
ATOM 1518 C C . ALA A 1 188 ? -19.953 -17.586 65.297 1.00 91.81 188 ALA A C 1
ATOM 1520 O O . ALA A 1 188 ? -20.927 -18.182 65.760 1.00 91.81 188 ALA A O 1
ATOM 1521 N N . GLY A 1 189 ? -19.650 -17.634 63.995 1.00 92.69 189 GLY A N 1
ATOM 1522 C CA . GLY A 1 189 ? -20.460 -18.364 63.020 1.00 92.69 189 GLY A CA 1
ATOM 1523 C C . GLY A 1 189 ? -20.387 -19.876 63.202 1.00 92.69 189 GLY A C 1
ATOM 1524 O O . GLY A 1 189 ? -21.424 -20.537 63.191 1.00 92.69 189 GLY A O 1
ATOM 1525 N N . GLN A 1 190 ? -19.200 -20.431 63.465 1.00 93.31 190 GLN A N 1
ATOM 1526 C CA . GLN A 1 190 ? -19.041 -21.860 63.757 1.00 93.31 190 GLN A CA 1
ATOM 1527 C C . GLN A 1 190 ? -19.865 -22.285 64.981 1.00 93.31 190 GLN A C 1
ATOM 1529 O O . GLN A 1 190 ? -20.571 -23.297 64.929 1.00 93.31 190 GLN A O 1
ATOM 1534 N N . ALA A 1 191 ? -19.826 -21.487 66.052 1.00 93.88 191 ALA A N 1
ATOM 1535 C CA . ALA A 1 191 ? -20.601 -21.733 67.264 1.00 93.88 191 ALA A CA 1
ATOM 1536 C C . ALA A 1 191 ? -22.116 -21.638 67.012 1.00 93.88 191 ALA A C 1
ATOM 1538 O O . ALA A 1 191 ? -22.869 -22.518 67.438 1.00 93.88 191 ALA A O 1
ATOM 1539 N N . ALA A 1 192 ? -22.572 -20.612 66.286 1.00 93.94 192 ALA A N 1
ATOM 1540 C CA . ALA A 1 192 ? -23.983 -20.439 65.942 1.00 93.94 192 ALA A CA 1
ATOM 1541 C C . ALA A 1 192 ? -24.511 -21.576 65.047 1.00 93.94 192 ALA A C 1
ATOM 1543 O O . ALA A 1 192 ? -25.598 -22.104 65.291 1.00 93.94 192 ALA A O 1
ATOM 1544 N N . LEU A 1 193 ? -23.733 -22.008 64.046 1.00 94.44 193 LEU A N 1
ATOM 1545 C CA . LEU A 1 193 ? -24.080 -23.135 63.175 1.00 94.44 193 LEU A CA 1
ATOM 1546 C C . LEU A 1 193 ? -24.177 -24.452 63.952 1.00 94.44 193 LEU A C 1
ATOM 1548 O O . LEU A 1 193 ? -25.134 -25.199 63.755 1.00 94.44 193 LEU A O 1
ATOM 1552 N N . ALA A 1 194 ? -23.223 -24.740 64.844 1.00 93.12 194 ALA A N 1
ATOM 1553 C CA . ALA A 1 194 ? -23.274 -25.927 65.700 1.00 93.12 194 ALA A CA 1
ATOM 1554 C C . ALA A 1 194 ? -24.516 -25.928 66.604 1.00 93.12 194 ALA A C 1
ATOM 1556 O O . ALA A 1 194 ? -25.204 -26.943 66.729 1.00 93.12 194 ALA A O 1
ATOM 1557 N N . TYR A 1 195 ? -24.862 -24.765 67.166 1.00 93.19 195 TYR A N 1
ATOM 1558 C CA . TYR A 1 195 ? -26.049 -24.618 68.006 1.00 93.19 195 TYR A CA 1
ATOM 1559 C C . TYR A 1 195 ? -27.330 -24.853 67.195 1.00 93.19 195 TYR A C 1
ATOM 1561 O O . TYR A 1 195 ? -28.220 -25.590 67.627 1.00 93.19 195 TYR A O 1
ATOM 1569 N N . GLY A 1 196 ? -27.403 -24.276 65.989 1.00 93.12 196 GLY A N 1
ATOM 1570 C CA . GLY A 1 196 ? -28.522 -24.436 65.059 1.00 93.12 196 GLY A CA 1
ATOM 1571 C C . GLY A 1 196 ? -28.720 -25.874 64.566 1.00 93.12 196 GLY A C 1
ATOM 1572 O O . GLY A 1 196 ? -29.860 -26.307 64.420 1.00 93.12 196 GLY A O 1
ATOM 1573 N N . ARG A 1 197 ? -27.637 -26.647 64.379 1.00 94.25 197 ARG A N 1
ATOM 1574 C CA . ARG A 1 197 ? -27.703 -28.089 64.054 1.00 94.25 197 ARG A CA 1
ATOM 1575 C C . ARG A 1 197 ? -28.223 -28.956 65.200 1.00 94.25 197 ARG A C 1
ATOM 1577 O O . ARG A 1 197 ? -28.647 -30.084 64.964 1.00 94.25 197 ARG A O 1
ATOM 1584 N N . GLY A 1 198 ? -28.208 -28.437 66.425 1.00 94.06 198 GLY A N 1
ATOM 1585 C CA . GLY A 1 198 ? -28.647 -29.165 67.606 1.00 94.06 198 GLY A CA 1
ATOM 1586 C C . GLY A 1 198 ? -27.541 -29.928 68.333 1.00 94.06 198 GLY A C 1
ATOM 1587 O O . GLY A 1 198 ? -27.852 -30.805 69.142 1.00 94.06 198 GLY A O 1
ATOM 1588 N N . ASP A 1 199 ? -26.273 -29.602 68.070 1.00 94.38 199 ASP A N 1
ATOM 1589 C CA . ASP A 1 199 ? -25.128 -30.273 68.683 1.00 94.38 199 ASP A CA 1
ATOM 1590 C C . ASP A 1 199 ? -25.168 -30.095 70.217 1.00 94.38 199 ASP A C 1
ATOM 1592 O O . ASP A 1 199 ? -25.493 -29.024 70.733 1.00 94.38 199 ASP A O 1
ATOM 1596 N N . ARG A 1 200 ? -24.867 -31.158 70.980 1.00 93.12 200 ARG A N 1
ATOM 1597 C CA . ARG A 1 200 ? -24.831 -31.088 72.460 1.00 93.12 200 ARG A CA 1
ATOM 1598 C C . ARG A 1 200 ? -23.530 -30.485 72.983 1.00 93.12 200 ARG A C 1
ATOM 1600 O O . ARG A 1 200 ? -23.529 -29.844 74.033 1.00 93.12 200 ARG A O 1
ATOM 1607 N N . TYR A 1 201 ? -22.453 -30.700 72.234 1.00 92.19 201 TYR A N 1
ATOM 1608 C CA . TYR A 1 201 ? -21.105 -30.247 72.537 1.00 92.19 201 TYR A CA 1
ATOM 1609 C C . TYR A 1 201 ? -20.500 -29.579 71.306 1.00 92.19 201 TYR A C 1
ATOM 1611 O O . TYR A 1 201 ? -20.727 -30.028 70.182 1.00 92.19 201 TYR A O 1
ATOM 1619 N N . PHE A 1 202 ? -19.707 -28.538 71.531 1.00 92.75 202 PHE A N 1
ATOM 1620 C CA . PHE A 1 202 ? -18.964 -27.821 70.503 1.00 92.75 202 PHE A CA 1
ATOM 1621 C C . PHE A 1 202 ? -17.526 -27.649 70.978 1.00 92.75 202 PHE A C 1
ATOM 1623 O O . PHE A 1 202 ? -17.292 -27.183 72.091 1.00 92.75 202 PHE A O 1
ATOM 1630 N N . SER A 1 203 ? -16.560 -28.045 70.152 1.00 92.25 203 SER A N 1
ATOM 1631 C CA . SER A 1 203 ? -15.141 -27.862 70.449 1.00 92.25 203 SER A CA 1
ATOM 1632 C C . SER A 1 203 ? -14.472 -27.045 69.362 1.00 92.25 203 SER A C 1
ATOM 1634 O O . SER A 1 203 ? -14.670 -27.328 68.180 1.00 92.25 203 SER A O 1
ATOM 1636 N N . ILE A 1 204 ? -13.637 -26.092 69.757 1.00 92.75 204 ILE A N 1
ATOM 1637 C CA . ILE A 1 204 ? -12.900 -25.236 68.829 1.00 92.75 204 ILE A CA 1
ATOM 1638 C C . ILE A 1 204 ? -11.498 -24.955 69.365 1.00 92.75 204 ILE A C 1
ATOM 1640 O O . ILE A 1 204 ? -11.291 -24.806 70.570 1.00 92.75 204 ILE A O 1
ATOM 1644 N N . GLU A 1 205 ? -10.524 -24.917 68.462 1.00 92.00 205 GLU A N 1
ATOM 1645 C CA . GLU A 1 205 ? -9.151 -24.519 68.755 1.00 92.00 205 GLU A CA 1
ATOM 1646 C C . GLU A 1 205 ? -9.007 -23.018 68.469 1.00 92.00 205 GLU A C 1
ATOM 1648 O O . GLU A 1 205 ? -9.193 -22.581 67.335 1.00 92.00 205 GLU A O 1
ATOM 1653 N N . LEU A 1 206 ? -8.711 -22.225 69.501 1.00 91.19 206 LEU A N 1
ATOM 1654 C CA . LEU A 1 206 ? -8.573 -20.769 69.415 1.00 91.19 206 LEU A CA 1
ATOM 1655 C C . LEU A 1 206 ? -7.125 -20.353 69.631 1.00 91.19 206 LEU A C 1
ATOM 1657 O O . LEU A 1 206 ? -6.420 -20.935 70.459 1.00 91.19 206 LEU A O 1
ATOM 1661 N N . LEU A 1 207 ? -6.695 -19.326 68.902 1.00 90.50 207 LEU A N 1
ATOM 1662 C CA . LEU A 1 207 ? -5.414 -18.675 69.132 1.00 90.50 207 LEU A CA 1
ATOM 1663 C C . LEU A 1 207 ? -5.464 -17.881 70.447 1.00 90.50 207 LEU A C 1
ATOM 1665 O O . LEU A 1 207 ? -6.462 -17.237 70.760 1.00 90.50 207 LEU A O 1
ATOM 1669 N N . VAL A 1 208 ? -4.391 -17.942 71.231 1.00 88.12 208 VAL A N 1
ATOM 1670 C CA . VAL A 1 208 ? -4.228 -17.163 72.461 1.00 88.12 208 VAL A CA 1
ATOM 1671 C C . VAL A 1 208 ? -3.566 -15.837 72.106 1.00 88.12 208 VAL A C 1
ATOM 1673 O O . VAL A 1 208 ? -2.341 -15.715 72.116 1.00 88.12 208 VAL A O 1
ATOM 1676 N N . ASP A 1 209 ? -4.392 -14.854 71.775 1.00 88.56 209 ASP A N 1
ATOM 1677 C CA . ASP A 1 209 ? -3.996 -13.492 71.428 1.00 88.56 209 ASP A CA 1
ATOM 1678 C C . ASP A 1 209 ? -4.854 -12.448 72.177 1.00 88.56 209 ASP A C 1
ATOM 1680 O O . ASP A 1 209 ? -5.546 -12.769 73.149 1.00 88.56 209 ASP A O 1
ATOM 1684 N N . GLY A 1 210 ? -4.773 -11.179 71.760 1.00 87.31 210 GLY A N 1
ATOM 1685 C CA . GLY A 1 210 ? -5.554 -10.086 72.347 1.00 87.31 210 GLY A CA 1
ATOM 1686 C C . GLY A 1 210 ? -7.070 -10.199 72.131 1.00 87.31 210 GLY A C 1
ATOM 1687 O O . GLY A 1 210 ? -7.823 -9.602 72.900 1.00 87.31 210 GLY A O 1
ATOM 1688 N N . ASP A 1 211 ? -7.517 -10.996 71.156 1.00 90.31 211 ASP A N 1
ATOM 1689 C CA . ASP A 1 211 ? -8.923 -11.142 70.767 1.00 90.31 211 ASP A CA 1
ATOM 1690 C C . ASP A 1 211 ? -9.578 -12.399 71.362 1.00 90.31 211 ASP A C 1
ATOM 1692 O O . ASP A 1 211 ? -10.799 -12.565 71.285 1.00 90.31 211 ASP A O 1
ATOM 1696 N N . LEU A 1 212 ? -8.809 -13.259 72.043 1.00 90.00 212 LEU A N 1
ATOM 1697 C CA . LEU A 1 212 ? -9.304 -14.482 72.685 1.00 90.00 212 LEU A CA 1
ATOM 1698 C C . LEU A 1 212 ? -10.560 -14.243 73.542 1.00 90.00 212 LEU A C 1
ATOM 1700 O O . LEU A 1 212 ? -11.527 -14.999 73.459 1.00 90.00 212 LEU A O 1
ATOM 1704 N N . ALA A 1 213 ? -10.576 -13.180 74.351 1.00 89.81 213 ALA A N 1
ATOM 1705 C CA . ALA A 1 213 ? -11.728 -12.855 75.195 1.00 89.81 213 ALA A CA 1
ATOM 1706 C C . ALA A 1 213 ? -12.983 -12.511 74.372 1.00 89.81 213 ALA A C 1
ATOM 1708 O O . ALA A 1 213 ? -14.099 -12.841 74.776 1.00 89.81 213 ALA A O 1
ATOM 1709 N N . HIS A 1 214 ? -12.808 -11.878 73.209 1.00 91.56 214 HIS A N 1
ATOM 1710 C CA . HIS A 1 214 ? -13.900 -11.564 72.294 1.00 91.56 214 HIS A CA 1
ATOM 1711 C C . HIS A 1 214 ? -14.475 -12.842 71.677 1.00 91.56 214 HIS A C 1
ATOM 1713 O O . HIS A 1 214 ? -15.682 -13.066 71.742 1.00 91.56 214 HIS A O 1
ATOM 1719 N N . HIS A 1 215 ? -13.604 -13.733 71.199 1.00 91.69 215 HIS A N 1
ATOM 1720 C CA . HIS A 1 215 ? -13.992 -15.032 70.654 1.00 91.69 215 HIS A CA 1
ATOM 1721 C C . HIS A 1 215 ? -14.778 -15.892 71.650 1.00 91.69 215 HIS A C 1
ATOM 1723 O O . HIS A 1 215 ? -15.814 -16.452 71.293 1.00 91.69 215 HIS A O 1
ATOM 1729 N N . LEU A 1 216 ? -14.330 -15.967 72.906 1.00 91.75 216 LEU A N 1
ATOM 1730 C CA . LEU A 1 216 ? -15.041 -16.705 73.955 1.00 91.75 216 LEU A CA 1
ATOM 1731 C C . LEU A 1 216 ? -16.410 -16.082 74.267 1.00 91.75 216 LEU A C 1
ATOM 1733 O O . LEU A 1 216 ? -17.396 -16.802 74.425 1.00 91.75 216 LEU A O 1
ATOM 1737 N N . ASN A 1 217 ? -16.497 -14.749 74.305 1.00 92.06 217 ASN A N 1
ATOM 1738 C CA . ASN A 1 217 ? -17.760 -14.042 74.520 1.00 92.06 217 ASN A CA 1
ATOM 1739 C C . ASN A 1 217 ? -18.758 -14.278 73.374 1.00 92.06 217 ASN A C 1
ATOM 1741 O O . ASN A 1 217 ? -19.949 -14.446 73.620 1.00 92.06 217 ASN A O 1
ATOM 1745 N N . ASP A 1 218 ? -18.292 -14.332 72.127 1.00 91.81 218 ASP A N 1
ATOM 1746 C CA . ASP A 1 218 ? -19.153 -14.617 70.976 1.00 91.81 218 ASP A CA 1
ATOM 1747 C C . ASP A 1 218 ? -19.716 -16.042 71.008 1.00 91.81 218 ASP A C 1
ATOM 1749 O O . ASP A 1 218 ? -20.904 -16.243 70.746 1.00 91.81 218 ASP A O 1
ATOM 1753 N N . ILE A 1 219 ? -18.898 -17.026 71.402 1.00 92.38 219 ILE A N 1
ATOM 1754 C CA . ILE A 1 219 ? -19.354 -18.406 71.625 1.00 92.38 219 ILE A CA 1
ATOM 1755 C C . ILE A 1 219 ? -20.411 -18.436 72.738 1.00 92.38 219 ILE A C 1
ATOM 1757 O O . ILE A 1 219 ? -21.473 -19.038 72.568 1.00 92.38 219 ILE A O 1
ATOM 1761 N N . ALA A 1 220 ? -20.169 -17.734 73.849 1.00 91.50 220 ALA A N 1
ATOM 1762 C CA . ALA A 1 220 ? -21.111 -17.664 74.962 1.00 91.50 220 ALA A CA 1
ATOM 1763 C C . ALA A 1 220 ? -22.454 -17.029 74.558 1.00 91.50 220 ALA A C 1
ATOM 1765 O O . ALA A 1 220 ? -23.516 -17.569 74.872 1.00 91.50 220 ALA A O 1
ATOM 1766 N N . LYS A 1 221 ? -22.426 -15.927 73.795 1.00 92.06 221 LYS A N 1
ATOM 1767 C CA . LYS A 1 221 ? -23.631 -15.269 73.254 1.00 92.06 221 LYS A CA 1
ATOM 1768 C C . LYS A 1 221 ? -24.437 -16.168 72.320 1.00 92.06 221 LYS A C 1
ATOM 1770 O O . LYS A 1 221 ? -25.656 -16.037 72.273 1.00 92.06 221 LYS A O 1
ATOM 1775 N N . ALA A 1 222 ? -23.784 -17.086 71.608 1.00 91.12 222 ALA A N 1
ATOM 1776 C CA . ALA A 1 222 ? -24.459 -18.090 70.789 1.00 91.12 222 ALA A CA 1
ATOM 1777 C C . ALA A 1 222 ? -25.154 -19.196 71.618 1.00 91.12 222 ALA A C 1
ATOM 1779 O O . ALA A 1 222 ? -25.786 -20.076 71.039 1.00 91.12 222 ALA A O 1
ATOM 1780 N N . GLY A 1 223 ? -25.075 -19.150 72.955 1.00 91.94 223 GLY A N 1
ATOM 1781 C CA . GLY A 1 223 ? -25.775 -20.067 73.859 1.00 91.94 223 GLY A CA 1
ATOM 1782 C C . GLY A 1 223 ? -24.923 -21.237 74.346 1.00 91.94 223 GLY A C 1
ATOM 1783 O O . GLY A 1 223 ? -25.463 -22.267 74.747 1.00 91.94 223 GLY A O 1
ATOM 1784 N N . TRP A 1 224 ? -23.600 -21.111 74.307 1.00 94.62 224 TRP A N 1
ATOM 1785 C CA . TRP A 1 224 ? -22.672 -22.145 74.759 1.00 94.62 224 TRP A CA 1
ATOM 1786 C C . TRP A 1 224 ? -22.117 -21.830 76.151 1.00 94.62 224 TRP A C 1
ATOM 1788 O O . TRP A 1 224 ? -21.770 -20.692 76.452 1.00 94.62 224 TRP A O 1
ATOM 1798 N N . LEU A 1 225 ? -22.008 -22.846 77.006 1.00 91.62 225 LEU A N 1
ATOM 1799 C CA . LEU A 1 225 ? -21.346 -22.757 78.305 1.00 91.62 225 LEU A CA 1
ATOM 1800 C C . LEU A 1 225 ? -20.011 -23.486 78.235 1.00 91.62 225 LEU A C 1
ATOM 1802 O O . LEU A 1 225 ? -19.963 -24.660 77.870 1.00 91.62 225 LEU A O 1
ATOM 1806 N N . GLU A 1 226 ? -18.935 -22.798 78.601 1.00 89.81 226 GLU A N 1
ATOM 1807 C CA . GLU A 1 226 ? -17.613 -23.412 78.712 1.00 89.81 226 GLU A CA 1
ATOM 1808 C C . GLU A 1 226 ? -17.646 -24.511 79.781 1.00 89.81 226 GLU A C 1
ATOM 1810 O O . GLU A 1 226 ? -18.109 -24.290 80.901 1.00 89.81 226 GLU A O 1
ATOM 1815 N N . GLU A 1 227 ? -17.202 -25.713 79.420 1.00 87.12 227 GLU A N 1
ATOM 1816 C CA . GLU A 1 227 ? -17.201 -26.867 80.321 1.00 87.12 227 GLU A CA 1
ATOM 1817 C C . GLU A 1 227 ? -15.780 -27.271 80.702 1.00 87.12 227 GLU A C 1
ATOM 1819 O O . GLU A 1 227 ? -15.503 -27.560 81.865 1.00 87.12 227 GLU A O 1
ATOM 1824 N N . SER A 1 228 ? -14.861 -27.272 79.735 1.00 78.94 228 SER A N 1
ATOM 1825 C CA . SER A 1 228 ? -13.452 -27.520 80.018 1.00 78.94 228 SER A CA 1
ATOM 1826 C C . SER A 1 228 ? -12.528 -26.868 78.998 1.00 78.94 228 SER A C 1
ATOM 1828 O O . SER A 1 228 ? -12.854 -26.715 77.818 1.00 78.94 228 SER A O 1
ATOM 1830 N N . VAL A 1 229 ? -11.331 -26.530 79.472 1.00 74.81 229 VAL A N 1
ATOM 1831 C CA . VAL A 1 229 ? -10.207 -26.126 78.629 1.00 74.81 229 VAL A CA 1
ATOM 1832 C C . VAL A 1 229 ? -9.364 -27.370 78.366 1.00 74.81 229 VAL A C 1
ATOM 1834 O O . VAL A 1 229 ? -8.806 -27.964 79.289 1.00 74.81 229 VAL A O 1
ATOM 1837 N N . GLY A 1 230 ? -9.310 -27.787 77.105 1.00 67.06 230 GLY A N 1
ATOM 1838 C CA . GLY A 1 230 ? -8.492 -28.893 76.626 1.00 67.06 230 GLY A CA 1
ATOM 1839 C C . GLY A 1 230 ? -7.007 -28.533 76.498 1.00 67.06 230 GLY A C 1
ATOM 1840 O O . GLY A 1 230 ? -6.517 -27.531 77.020 1.00 67.06 230 GLY A O 1
ATOM 1841 N N . GLY A 1 231 ? -6.261 -29.391 75.798 1.00 67.94 231 GLY A N 1
ATOM 1842 C CA . GLY A 1 231 ? -4.807 -29.287 75.667 1.00 67.94 231 GLY A CA 1
ATOM 1843 C C . GLY A 1 231 ? -4.315 -27.989 75.011 1.00 67.94 231 GLY A C 1
ATOM 1844 O O . GLY A 1 231 ? -5.000 -27.369 74.194 1.00 67.94 231 GLY A O 1
ATOM 1845 N N . ARG A 1 232 ? -3.082 -27.601 75.363 1.00 78.69 232 ARG A N 1
ATOM 1846 C CA . ARG A 1 232 ? -2.342 -26.503 74.725 1.00 78.69 232 ARG A CA 1
ATOM 1847 C C . ARG A 1 232 ? -1.549 -27.035 73.541 1.00 78.69 232 ARG A C 1
ATOM 1849 O O . ARG A 1 232 ? -0.870 -28.056 73.660 1.00 78.69 232 ARG A O 1
ATOM 1856 N N . ARG A 1 233 ? -1.572 -26.313 72.426 1.00 80.50 233 ARG A N 1
ATOM 1857 C CA . ARG A 1 233 ? -0.777 -26.626 71.241 1.00 80.50 233 ARG A CA 1
ATOM 1858 C C . ARG A 1 233 ? 0.010 -25.396 70.822 1.00 80.50 233 ARG A C 1
ATOM 1860 O O . ARG A 1 233 ? -0.555 -24.336 70.605 1.00 80.50 233 ARG A O 1
ATOM 1867 N N . HIS A 1 234 ? 1.319 -25.538 70.661 1.00 78.94 234 HIS A N 1
ATOM 1868 C CA . HIS A 1 234 ? 2.148 -24.470 70.107 1.00 78.94 234 HIS A CA 1
ATOM 1869 C C . HIS A 1 234 ? 2.453 -24.770 68.643 1.00 78.94 234 HIS A C 1
ATOM 1871 O O . HIS A 1 234 ? 2.909 -25.867 68.309 1.00 78.94 234 HIS A O 1
ATOM 1877 N N . LYS A 1 235 ? 2.237 -23.791 67.766 1.00 80.50 235 LYS A N 1
ATOM 1878 C CA . LYS A 1 235 ? 2.630 -23.858 66.359 1.00 80.50 235 LYS A CA 1
ATOM 1879 C C . LYS A 1 235 ? 3.724 -22.827 66.116 1.00 80.50 235 LYS A C 1
ATOM 1881 O O . LYS A 1 235 ? 3.507 -21.631 66.272 1.00 80.50 235 LYS A O 1
ATOM 1886 N N . LYS A 1 236 ? 4.911 -23.305 65.748 1.00 78.69 236 LYS A N 1
ATOM 1887 C CA . LYS A 1 236 ? 6.024 -22.445 65.333 1.00 78.69 236 LYS A CA 1
ATOM 1888 C C . LYS A 1 236 ? 5.909 -22.201 63.836 1.00 78.69 236 LYS A C 1
ATOM 1890 O O . LYS A 1 236 ? 5.838 -23.161 63.069 1.00 78.69 236 LYS A O 1
ATOM 1895 N N . THR A 1 237 ? 5.905 -20.944 63.428 1.00 74.94 237 THR A N 1
ATOM 1896 C CA . THR A 1 237 ? 5.854 -20.539 62.023 1.00 74.94 237 THR A CA 1
ATOM 1897 C C . THR A 1 237 ? 7.011 -19.601 61.722 1.00 74.94 237 THR A C 1
ATOM 1899 O O . THR A 1 237 ? 7.378 -18.760 62.541 1.00 74.94 237 THR A O 1
ATOM 1902 N N . ALA A 1 238 ? 7.606 -19.765 60.546 1.00 74.62 238 ALA A N 1
ATOM 1903 C CA . ALA A 1 238 ? 8.612 -18.855 60.025 1.00 74.62 238 ALA A CA 1
ATOM 1904 C C . ALA A 1 238 ? 8.031 -18.191 58.781 1.00 74.62 238 ALA A C 1
ATOM 1906 O O . ALA A 1 238 ? 7.698 -18.882 57.819 1.00 74.62 238 ALA A O 1
ATOM 1907 N N . ILE A 1 239 ? 7.885 -16.871 58.823 1.00 75.06 239 ILE A N 1
ATOM 1908 C CA . ILE A 1 239 ? 7.452 -16.073 57.680 1.00 75.06 239 ILE A CA 1
ATOM 1909 C C . ILE A 1 239 ? 8.712 -15.458 57.084 1.00 75.06 239 ILE A C 1
ATOM 1911 O O . ILE A 1 239 ? 9.479 -14.797 57.783 1.00 75.06 239 ILE A O 1
ATOM 1915 N N . GLN A 1 240 ? 8.950 -15.735 55.804 1.00 79.25 240 GLN A N 1
ATOM 1916 C CA . GLN A 1 240 ? 10.066 -15.164 55.060 1.00 79.25 240 GLN A CA 1
ATOM 1917 C C . GLN A 1 240 ? 9.543 -13.993 54.236 1.00 79.25 240 GLN A C 1
ATOM 1919 O O . GLN A 1 240 ? 8.662 -14.178 53.396 1.00 79.25 240 GLN A O 1
ATOM 1924 N N . ARG A 1 241 ? 10.074 -12.796 54.481 1.00 79.62 241 ARG A N 1
ATOM 1925 C CA . ARG A 1 241 ? 9.770 -11.598 53.702 1.00 79.62 241 ARG A CA 1
ATOM 1926 C C . ARG A 1 241 ? 11.001 -11.226 52.869 1.00 79.62 241 ARG A C 1
ATOM 1928 O O . ARG A 1 241 ? 12.048 -10.961 53.459 1.00 79.62 241 ARG A O 1
ATOM 1935 N N . PRO A 1 242 ? 10.912 -11.216 51.530 1.00 77.38 242 PRO A N 1
ATOM 1936 C CA . PRO A 1 242 ? 12.011 -10.743 50.696 1.00 77.38 242 PRO A CA 1
ATOM 1937 C C . PRO A 1 242 ? 12.181 -9.224 50.847 1.00 77.38 242 PRO A C 1
ATOM 1939 O O . PRO A 1 242 ? 11.188 -8.498 50.963 1.00 77.38 242 PRO A O 1
ATOM 1942 N N . LEU A 1 243 ? 13.431 -8.762 50.856 1.00 83.94 243 LEU A N 1
ATOM 1943 C CA . LEU A 1 243 ? 13.814 -7.350 50.883 1.00 83.94 243 LEU A CA 1
ATOM 1944 C C . LEU A 1 243 ? 14.359 -6.913 49.516 1.00 83.94 243 LEU A C 1
ATOM 1946 O O . LEU A 1 243 ? 14.845 -7.732 48.733 1.00 83.94 243 LEU A O 1
ATOM 1950 N N . ASP A 1 244 ? 14.289 -5.610 49.236 1.00 83.25 244 ASP A N 1
ATOM 1951 C CA . ASP A 1 244 ? 14.664 -5.028 47.936 1.00 83.25 244 ASP A CA 1
ATOM 1952 C C . ASP A 1 244 ? 16.161 -5.197 47.599 1.00 83.25 244 ASP A C 1
ATOM 1954 O O . ASP A 1 244 ? 16.551 -5.104 46.436 1.00 83.25 244 ASP A O 1
ATOM 1958 N N . ASP A 1 245 ? 17.006 -5.488 48.594 1.00 85.00 245 ASP A N 1
ATOM 1959 C CA . ASP A 1 245 ? 18.438 -5.779 48.434 1.00 85.00 245 ASP A CA 1
ATOM 1960 C C . ASP A 1 245 ? 18.741 -7.253 48.088 1.00 85.00 245 ASP A C 1
ATOM 1962 O O . ASP A 1 245 ? 19.904 -7.638 47.949 1.00 85.00 245 ASP A O 1
ATOM 1966 N N . GLY A 1 246 ? 17.705 -8.087 47.939 1.00 73.62 246 GLY A N 1
ATOM 1967 C CA . GLY A 1 246 ? 17.817 -9.516 47.640 1.00 73.62 246 GLY A CA 1
ATOM 1968 C C . GLY A 1 246 ? 18.023 -10.412 48.867 1.00 73.62 246 GLY A C 1
ATOM 1969 O O . GLY A 1 246 ? 18.113 -11.635 48.722 1.00 73.62 246 GLY A O 1
ATOM 1970 N N . SER A 1 247 ? 18.075 -9.846 50.076 1.00 84.56 247 SER A N 1
ATOM 1971 C CA . SER A 1 247 ? 18.074 -10.609 51.325 1.00 84.56 247 SER A CA 1
ATOM 1972 C C . SER A 1 247 ? 16.647 -10.984 51.764 1.00 84.56 247 SER A C 1
ATOM 1974 O O . SER A 1 247 ? 15.656 -10.563 51.165 1.00 84.56 247 SER A O 1
ATOM 1976 N N . HIS A 1 248 ? 16.522 -11.846 52.780 1.00 81.00 248 HIS A N 1
ATOM 1977 C CA . HIS A 1 248 ? 15.226 -12.241 53.342 1.00 81.00 248 HIS A CA 1
ATOM 1978 C C . HIS A 1 248 ? 15.213 -11.990 54.847 1.00 81.00 248 HIS A C 1
ATOM 1980 O O . HIS A 1 248 ? 16.076 -12.483 55.576 1.00 81.00 248 HIS A O 1
ATOM 1986 N N . GLU A 1 249 ? 14.189 -11.290 55.319 1.00 79.88 249 GLU A N 1
ATOM 1987 C CA . GLU A 1 249 ? 13.875 -11.208 56.737 1.00 79.88 249 GLU A CA 1
ATOM 1988 C C . GLU A 1 249 ? 13.090 -12.462 57.137 1.00 79.88 249 GLU A C 1
ATOM 1990 O O . GLU A 1 249 ? 12.064 -12.794 56.539 1.00 79.88 249 GLU A O 1
ATOM 1995 N N . VAL A 1 250 ? 13.586 -13.194 58.136 1.00 77.31 250 VAL A N 1
ATOM 1996 C CA . VAL A 1 250 ? 12.906 -14.379 58.669 1.00 77.31 250 VAL A CA 1
ATOM 1997 C C . VAL A 1 250 ? 12.330 -14.038 60.031 1.00 77.31 250 VAL A C 1
ATOM 1999 O O . VAL A 1 250 ? 13.030 -14.108 61.043 1.00 77.31 250 VAL A O 1
ATOM 2002 N N . MET A 1 251 ? 11.039 -13.722 60.068 1.00 76.44 251 MET A N 1
ATOM 2003 C CA . MET A 1 251 ? 10.330 -13.554 61.330 1.00 76.44 251 MET A CA 1
ATOM 2004 C C . MET A 1 251 ? 9.871 -14.918 61.835 1.00 76.44 251 MET A C 1
ATOM 2006 O O . MET A 1 251 ? 9.189 -15.672 61.135 1.00 76.44 251 MET A O 1
ATOM 2010 N N . ARG A 1 252 ? 10.279 -15.262 63.058 1.00 80.38 252 ARG A N 1
ATOM 2011 C CA . ARG A 1 252 ? 9.853 -16.489 63.734 1.00 80.38 252 ARG A CA 1
ATOM 2012 C C . ARG A 1 252 ? 8.807 -16.130 64.770 1.00 80.38 252 ARG A C 1
ATOM 2014 O O . ARG A 1 252 ? 9.127 -15.511 65.778 1.00 80.38 252 ARG A O 1
ATOM 2021 N N . GLU A 1 253 ? 7.587 -16.584 64.541 1.00 81.81 253 GLU A N 1
ATOM 2022 C CA . GLU A 1 253 ? 6.475 -16.389 65.461 1.00 81.81 253 GLU A CA 1
ATOM 2023 C C . GLU A 1 253 ? 6.062 -17.740 66.042 1.00 81.81 253 GLU A C 1
ATOM 2025 O O . GLU A 1 253 ? 6.068 -18.777 65.369 1.00 81.81 253 GLU A O 1
ATOM 2030 N N . THR A 1 254 ? 5.765 -17.750 67.338 1.00 83.50 254 THR A N 1
ATOM 2031 C CA . THR A 1 254 ? 5.201 -18.920 68.011 1.00 83.50 254 THR A CA 1
ATOM 2032 C C . THR A 1 254 ? 3.789 -18.573 68.424 1.00 83.50 254 THR A C 1
ATOM 2034 O O . THR A 1 254 ? 3.584 -17.735 69.293 1.00 83.50 254 THR A O 1
ATOM 2037 N N . PHE A 1 255 ? 2.831 -19.246 67.806 1.00 84.75 255 PHE A N 1
ATOM 2038 C CA . PHE A 1 255 ? 1.419 -19.109 68.113 1.00 84.75 255 PHE A CA 1
ATOM 2039 C C . PHE A 1 255 ? 1.017 -20.181 69.132 1.00 84.75 255 PHE A C 1
ATOM 2041 O O . PHE A 1 255 ? 1.284 -21.370 68.924 1.00 84.75 255 PHE A O 1
ATOM 2048 N N . GLU A 1 256 ? 0.406 -19.778 70.245 1.00 87.25 256 GLU A N 1
ATOM 2049 C CA . GLU A 1 256 ? -0.219 -20.699 71.201 1.00 87.25 256 GLU A CA 1
ATOM 2050 C C . GLU A 1 256 ? -1.696 -20.844 70.855 1.00 87.25 256 GLU A C 1
ATOM 2052 O O . GLU A 1 256 ? -2.422 -19.861 70.810 1.00 87.25 256 GLU A O 1
ATOM 2057 N N . TYR A 1 257 ? -2.140 -22.074 70.647 1.00 87.94 257 TYR A N 1
ATOM 2058 C CA . TYR A 1 257 ? -3.533 -22.432 70.459 1.00 87.94 257 TYR A CA 1
ATOM 2059 C C . TYR A 1 257 ? -4.033 -23.220 71.672 1.00 87.94 257 TYR A C 1
ATOM 2061 O O . TYR A 1 257 ? -3.297 -24.013 72.275 1.00 87.94 257 TYR A O 1
ATOM 2069 N N . ARG A 1 258 ? -5.299 -23.020 72.029 1.00 89.44 258 ARG A N 1
ATOM 2070 C CA . ARG A 1 258 ? -5.991 -23.757 73.090 1.00 89.44 258 ARG A CA 1
ATOM 2071 C C . ARG A 1 258 ? -7.286 -24.331 72.552 1.00 89.44 258 ARG A C 1
ATOM 2073 O O . ARG A 1 258 ? -8.054 -23.631 71.901 1.00 89.44 258 ARG A O 1
ATOM 2080 N N . THR A 1 259 ? -7.524 -25.608 72.830 1.00 90.69 259 THR A N 1
ATOM 2081 C CA . THR A 1 259 ? -8.802 -26.246 72.498 1.00 90.69 259 THR A CA 1
ATOM 2082 C C . THR A 1 259 ? -9.782 -26.022 73.637 1.00 90.69 259 THR A C 1
ATOM 2084 O O . THR A 1 259 ? -9.477 -26.361 74.775 1.00 90.69 259 THR A O 1
ATOM 2087 N N . TYR A 1 260 ? -10.958 -25.487 73.339 1.00 90.19 260 TYR A N 1
ATOM 2088 C CA . TYR A 1 260 ? -12.036 -25.293 74.304 1.00 90.19 260 TYR A CA 1
ATOM 2089 C C . TYR A 1 260 ? -13.182 -26.246 73.992 1.00 90.19 260 TYR A C 1
ATOM 2091 O O . TYR A 1 260 ? -13.494 -26.465 72.820 1.00 90.19 260 TYR A O 1
ATOM 2099 N N . LEU A 1 261 ? -13.798 -26.806 75.033 1.00 92.38 261 LEU A N 1
ATOM 2100 C CA . LEU A 1 261 ? -15.005 -27.615 74.932 1.00 92.38 261 LEU A CA 1
ATOM 2101 C C . LEU A 1 261 ? -16.160 -26.892 75.620 1.00 92.38 261 LEU A C 1
ATOM 2103 O O . LEU A 1 261 ? -16.084 -26.533 76.798 1.00 92.38 261 LEU A O 1
ATOM 2107 N N . PHE A 1 262 ? -17.248 -26.738 74.878 1.00 93.25 262 PHE A N 1
ATOM 2108 C CA . PHE A 1 262 ? -18.467 -26.103 75.335 1.00 93.25 262 PHE A CA 1
ATOM 2109 C C . PHE A 1 262 ? -19.627 -27.093 75.321 1.00 93.25 262 PHE A C 1
ATOM 2111 O O . PHE A 1 262 ? -19.767 -27.890 74.390 1.00 93.25 262 PHE A O 1
ATOM 2118 N N . ARG A 1 263 ? -20.501 -26.986 76.320 1.00 93.62 263 ARG A N 1
ATOM 2119 C CA . ARG A 1 263 ? -21.806 -27.651 76.361 1.00 93.62 263 ARG A CA 1
ATOM 2120 C C . ARG A 1 263 ? -22.907 -26.660 76.027 1.00 93.62 263 ARG A C 1
ATOM 2122 O O . ARG A 1 263 ? -22.812 -25.475 76.347 1.00 93.62 263 ARG A O 1
ATOM 2129 N N . ARG A 1 264 ? -23.971 -27.135 75.394 1.00 91.88 264 ARG A N 1
ATOM 2130 C CA . ARG A 1 264 ? -25.112 -26.287 75.052 1.00 91.88 264 ARG A CA 1
ATOM 2131 C C . ARG A 1 264 ? -25.825 -25.788 76.317 1.00 91.88 264 ARG A C 1
ATOM 2133 O O . ARG A 1 264 ? -26.127 -26.592 77.197 1.00 91.88 264 ARG A O 1
ATOM 2140 N N . ASN A 1 265 ? -26.111 -24.488 76.397 1.00 87.06 265 ASN A N 1
ATOM 2141 C CA . ASN A 1 265 ? -27.005 -23.930 77.410 1.00 87.06 265 ASN A CA 1
ATOM 2142 C C . ASN A 1 265 ? -28.449 -24.227 76.985 1.00 87.06 265 ASN A C 1
ATOM 2144 O O . ASN A 1 265 ? -28.870 -23.789 75.907 1.00 87.06 265 ASN A O 1
ATOM 2148 N N . VAL A 1 266 ? -29.150 -25.031 77.784 1.00 75.12 266 VAL A N 1
ATOM 2149 C CA . VAL A 1 266 ? -30.544 -25.448 77.559 1.00 75.12 266 VAL A CA 1
ATOM 2150 C C . VAL A 1 266 ? -31.458 -24.622 78.444 1.00 75.12 266 VAL A C 1
ATOM 2152 O O . VAL A 1 266 ? -31.118 -24.484 79.639 1.00 75.12 266 VAL A O 1
#